Protein AF-A0A917JB36-F1 (afdb_monomer_lite)

pLDDT: mean 78.54, std 18.49, range [38.97, 97.25]

Foldseek 3Di:
DDDDDDDDDPDDDDDDDDDDDDDPPDPPPPPPDDDDDDDPDDDDQPDPDLVSVLVSVLVVDDPVVNVVSVVVSVVVVVVVVVVVVVVVVVVVVVVVVVVVVVVVVVVVVVVVVVVVVVVQQVQFDQDVNDTDGPVRVVVVVVVVVVVVVVVVVVVVVVVVVVVVVVVVVVVVVVVVVVVVVVVVVVVVVVVVVVVVVVVVVVVVVCVVVPDD

Secondary structure (DSSP, 8-state):
----------PPPP-------------------------PPPPP----SHHHHHHHHHHHS-GGGHHHHHHHHHHHHHHHHHHHHHHHHHHHHHHHHHHHHHHHHHHHHHHHHHHHHHHHHHSEEEETTEEEEHHHHHHHHHHHHHHHHHHHHHHHHHHHHHHHHHHHHHHHHHHHHHHHHHHHHHHHHHHHHHHHHHHHHHHHHHHHTT--

Radius of gyration: 67.04 Å; chains: 1; bounding box: 137×80×182 Å

Organism: NCBI:txid2005073

Structure (mmCIF, N/CA/C/O backbone):
data_AF-A0A917JB36-F1
#
_entry.id   AF-A0A917JB36-F1
#
loop_
_atom_site.group_PDB
_atom_site.id
_atom_site.type_symbol
_atom_site.label_atom_id
_atom_site.label_alt_id
_atom_site.label_comp_id
_atom_site.label_asym_id
_atom_site.label_entity_id
_atom_site.label_seq_id
_atom_site.pdbx_PDB_ins_code
_atom_site.Cartn_x
_atom_site.Cartn_y
_atom_site.Cartn_z
_atom_site.occupancy
_atom_site.B_iso_or_equiv
_atom_site.auth_seq_id
_atom_site.auth_comp_id
_atom_site.auth_asym_id
_atom_site.auth_atom_id
_atom_site.pdbx_PDB_model_num
ATOM 1 N N . MET A 1 1 ? -30.769 -70.195 14.792 1.00 47.72 1 MET A N 1
ATOM 2 C CA . MET A 1 1 ? -30.763 -69.233 15.916 1.00 47.72 1 MET A CA 1
ATOM 3 C C . MET A 1 1 ? -31.208 -67.889 15.338 1.00 47.72 1 MET A C 1
ATOM 5 O O . MET A 1 1 ? -30.389 -67.201 14.761 1.00 47.72 1 MET A O 1
ATOM 9 N N . VAL A 1 2 ? -32.491 -67.653 15.048 1.00 41.44 2 VAL A N 1
ATOM 10 C CA . VAL A 1 2 ? -33.601 -67.244 15.942 1.00 41.44 2 VAL A CA 1
ATOM 11 C C . VAL A 1 2 ? -33.216 -66.128 16.921 1.00 41.44 2 VAL A C 1
ATOM 13 O O . VAL A 1 2 ? -32.643 -66.413 17.966 1.00 41.44 2 VAL A O 1
ATOM 16 N N . SER A 1 3 ? -33.505 -64.885 16.515 1.00 46.31 3 SER A N 1
ATOM 17 C CA . SER A 1 3 ? -34.254 -63.829 17.239 1.00 46.31 3 SER A CA 1
ATOM 18 C C . SER A 1 3 ? -33.933 -62.477 16.579 1.00 46.31 3 SER A C 1
ATOM 20 O O . SER A 1 3 ? -32.828 -61.969 16.712 1.00 46.31 3 SER A O 1
ATOM 22 N N . ALA A 1 4 ? -34.760 -62.045 15.618 1.00 43.03 4 ALA A N 1
ATOM 23 C CA . ALA A 1 4 ? -35.822 -61.033 15.791 1.00 43.03 4 ALA A CA 1
ATOM 24 C C . ALA A 1 4 ? -35.232 -59.620 16.008 1.00 43.03 4 ALA A C 1
ATOM 26 O O . ALA A 1 4 ? -34.730 -59.306 17.078 1.00 43.03 4 ALA A O 1
ATOM 27 N N . GLN A 1 5 ? -35.073 -58.796 14.961 1.00 39.12 5 GLN A N 1
ATOM 28 C CA . GLN A 1 5 ? -36.096 -57.851 14.473 1.00 39.12 5 GLN A CA 1
ATOM 29 C C . GLN A 1 5 ? -36.961 -57.278 15.601 1.00 39.12 5 GLN A C 1
ATOM 31 O O . GLN A 1 5 ? -37.918 -57.919 16.017 1.00 39.12 5 GLN A O 1
ATOM 36 N N . ASP A 1 6 ? -36.689 -56.036 16.003 1.00 42.72 6 ASP A N 1
ATOM 37 C CA . ASP A 1 6 ? -37.759 -55.154 16.457 1.00 42.72 6 ASP A CA 1
ATOM 38 C C . ASP A 1 6 ? -37.488 -53.710 16.020 1.00 42.72 6 ASP A C 1
ATOM 40 O O . ASP A 1 6 ? -36.549 -53.039 16.446 1.00 42.72 6 ASP A O 1
ATOM 44 N N . SER A 1 7 ? -38.306 -53.278 15.064 1.00 45.41 7 SER A N 1
ATOM 45 C CA . SER A 1 7 ? -38.443 -51.905 14.604 1.00 45.41 7 SER A CA 1
ATOM 46 C C . 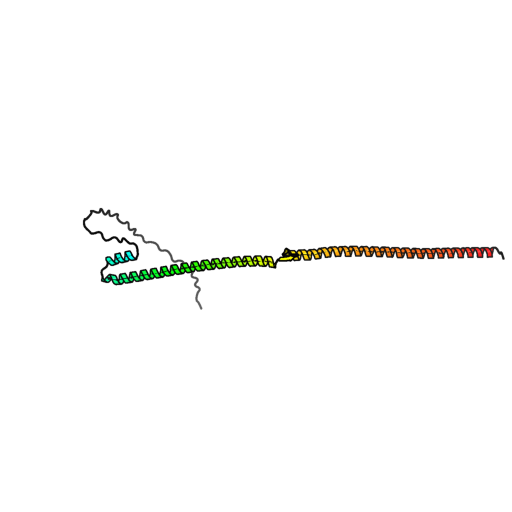SER A 1 7 ? -39.635 -51.310 15.338 1.00 45.41 7 SER A C 1
ATOM 48 O O . SER A 1 7 ? -40.766 -51.471 14.891 1.00 45.41 7 SER A O 1
ATOM 50 N N . ALA A 1 8 ? -39.407 -50.591 16.433 1.00 43.44 8 ALA A N 1
ATOM 51 C CA . ALA A 1 8 ? -40.480 -49.901 17.139 1.00 43.44 8 ALA A CA 1
ATOM 52 C C . ALA A 1 8 ? -40.357 -48.385 16.951 1.00 43.44 8 ALA A C 1
ATOM 54 O O . ALA A 1 8 ? -39.675 -47.667 17.685 1.00 43.44 8 ALA A O 1
ATOM 55 N N . LYS A 1 9 ? -41.072 -47.902 15.926 1.00 44.16 9 LYS A N 1
ATOM 56 C CA . LYS A 1 9 ? -41.568 -46.526 15.817 1.00 44.16 9 LYS A CA 1
ATOM 57 C C . LYS A 1 9 ? -42.036 -46.050 17.196 1.00 44.16 9 LYS A C 1
ATOM 59 O O . LYS A 1 9 ? -42.925 -46.659 17.785 1.00 44.16 9 LYS A O 1
ATOM 64 N N . LYS A 1 10 ? -41.511 -44.915 17.669 1.00 45.03 10 LYS A N 1
ATOM 65 C CA . LYS A 1 10 ? -42.101 -44.176 18.794 1.00 45.03 10 LYS A CA 1
ATOM 66 C C . LYS A 1 10 ? -43.474 -43.644 18.375 1.00 45.03 10 LYS A C 1
ATOM 68 O O . LYS A 1 10 ? -43.603 -42.531 17.872 1.00 45.03 10 LYS A O 1
ATOM 73 N N . ALA A 1 11 ? -44.494 -44.476 18.550 1.00 40.72 11 ALA A N 1
ATOM 74 C CA . ALA A 1 11 ? -45.888 -44.080 18.517 1.00 40.72 11 ALA A CA 1
ATOM 75 C C . ALA A 1 11 ? -46.207 -43.303 19.802 1.00 40.72 11 ALA A C 1
ATOM 77 O O . ALA A 1 11 ? -45.917 -43.751 20.910 1.00 40.72 11 ALA A O 1
ATOM 78 N N . LYS A 1 12 ? -46.784 -42.110 19.636 1.00 42.59 12 LYS A N 1
ATOM 79 C CA . LYS A 1 12 ? -47.381 -41.318 20.716 1.00 42.59 12 LYS A CA 1
ATOM 80 C C . LYS A 1 12 ? -48.513 -42.128 21.364 1.00 42.59 12 LYS A C 1
ATOM 82 O O . LYS A 1 12 ? -49.407 -42.541 20.625 1.00 42.59 12 LYS A O 1
ATOM 87 N N . PRO A 1 13 ? -48.552 -42.308 22.693 1.00 40.81 13 PRO A N 1
ATOM 88 C CA . PRO A 1 13 ? -49.762 -42.775 23.343 1.00 40.81 13 PRO A CA 1
ATOM 89 C C . PRO A 1 13 ? -50.759 -41.626 23.546 1.00 40.81 13 PRO A C 1
ATOM 91 O O . PRO A 1 13 ? -50.402 -40.469 23.775 1.00 40.81 13 PRO A O 1
ATOM 94 N N . ALA A 1 14 ? -52.020 -42.005 23.369 1.00 39.06 14 ALA A N 1
ATOM 95 C CA . ALA A 1 14 ? -53.210 -41.203 23.172 1.00 39.06 14 ALA A CA 1
ATOM 96 C C . ALA A 1 14 ? -53.594 -40.284 24.341 1.00 39.06 14 ALA A C 1
ATOM 98 O O . ALA A 1 14 ? -53.479 -40.625 25.516 1.00 39.06 14 ALA A O 1
ATOM 99 N N . ILE A 1 15 ? -54.159 -39.135 23.968 1.00 40.84 15 ILE A N 1
ATOM 100 C CA . ILE A 1 15 ? -54.929 -38.249 24.837 1.00 40.84 15 ILE A CA 1
ATOM 101 C C . ILE A 1 15 ? -56.277 -38.924 25.106 1.00 40.84 15 ILE A C 1
ATOM 103 O O . ILE A 1 15 ? -57.093 -39.058 24.195 1.00 40.84 15 ILE A O 1
ATOM 107 N N . ALA A 1 16 ? -56.524 -39.301 26.355 1.00 40.91 16 ALA A N 1
ATOM 108 C CA . ALA A 1 16 ? -57.856 -39.641 26.834 1.00 40.91 16 ALA A CA 1
ATOM 109 C C . ALA A 1 16 ? -58.534 -38.381 27.409 1.00 40.91 16 ALA A C 1
ATOM 111 O O . ALA A 1 16 ? -58.046 -37.771 28.356 1.00 40.91 16 ALA A O 1
ATOM 112 N N . LYS A 1 17 ? -59.673 -37.989 26.832 1.00 44.47 17 LYS A N 1
ATOM 113 C CA . LYS A 1 17 ? -60.773 -37.273 27.515 1.00 44.47 17 LYS A CA 1
ATOM 114 C C . LYS A 1 17 ? -61.901 -38.314 27.669 1.00 44.47 17 LYS A C 1
ATOM 116 O O . LYS A 1 17 ? -61.971 -39.151 26.769 1.00 44.47 17 LYS A O 1
ATOM 121 N N . PRO A 1 18 ? -62.793 -38.299 28.687 1.00 46.50 18 PRO A N 1
ATOM 122 C CA . PRO A 1 18 ? -63.397 -37.102 29.288 1.00 46.50 18 PRO A CA 1
ATOM 123 C C . PRO A 1 18 ? -63.687 -37.176 30.811 1.00 46.50 18 PRO A C 1
ATOM 125 O O . PRO A 1 18 ? -63.752 -38.238 31.416 1.00 46.50 18 PRO A O 1
ATOM 128 N N . GLY A 1 19 ? -63.952 -36.022 31.428 1.00 38.97 19 GLY A N 1
ATOM 129 C CA . GLY A 1 19 ? -64.508 -35.933 32.781 1.00 38.97 19 GLY A CA 1
ATOM 130 C C . GLY A 1 19 ? -64.744 -34.475 33.156 1.00 38.97 19 GLY A C 1
ATOM 131 O O . GLY A 1 19 ? -63.801 -33.700 33.273 1.00 38.97 19 GLY A O 1
ATOM 132 N N . ALA A 1 20 ? -66.006 -34.071 33.239 1.00 50.62 20 ALA A N 1
ATOM 133 C CA . ALA A 1 20 ? -66.404 -32.690 33.466 1.00 50.62 20 ALA A CA 1
ATOM 134 C C . ALA A 1 20 ? -66.473 -32.331 34.968 1.00 50.62 20 ALA A C 1
ATOM 136 O O . ALA A 1 20 ? -66.913 -33.155 35.766 1.00 50.62 20 ALA A O 1
ATOM 137 N N . LYS A 1 21 ? -66.238 -31.031 35.243 1.00 45.84 21 LYS A N 1
ATOM 138 C CA . LYS A 1 21 ? -66.691 -30.194 36.392 1.00 45.84 21 LYS A CA 1
ATOM 139 C C . LYS A 1 21 ? -65.785 -30.204 37.651 1.00 45.84 21 LYS A C 1
ATOM 141 O O . LYS A 1 21 ? -65.155 -31.221 37.904 1.00 45.84 21 LYS A O 1
ATOM 146 N N . PRO A 1 22 ? -65.713 -29.111 38.456 1.00 47.00 22 PRO A N 1
ATOM 147 C CA . PRO A 1 22 ? -66.664 -28.000 38.538 1.00 47.00 22 PRO A CA 1
ATOM 148 C C . PRO A 1 22 ? -66.067 -26.598 38.333 1.00 47.00 22 PRO A C 1
ATOM 150 O O . PRO A 1 22 ? -65.015 -26.235 38.854 1.00 47.00 22 PRO A O 1
ATOM 153 N N . THR A 1 23 ? -66.821 -25.764 37.624 1.00 53.12 23 THR A N 1
ATOM 154 C CA . THR A 1 23 ? -66.709 -24.311 37.722 1.00 53.12 23 THR A CA 1
ATOM 155 C C . THR A 1 23 ? -67.252 -23.911 39.090 1.00 53.12 23 THR A C 1
ATOM 157 O O . THR A 1 23 ? -68.437 -24.097 39.359 1.00 53.12 23 THR A O 1
ATOM 160 N N . TRP A 1 24 ? -66.408 -23.374 39.966 1.00 44.44 24 TRP A N 1
ATOM 161 C CA . TRP A 1 24 ? -66.887 -22.734 41.187 1.00 44.44 24 TRP A CA 1
ATOM 162 C C . TRP A 1 24 ? -67.527 -21.395 40.811 1.00 44.44 24 TRP A C 1
ATOM 164 O O . TRP A 1 24 ? -66.853 -20.370 40.740 1.00 44.44 24 TRP A O 1
ATOM 174 N N . THR A 1 25 ? -68.834 -21.387 40.550 1.00 58.56 25 THR A N 1
ATOM 175 C CA . THR A 1 25 ? -69.618 -20.152 40.635 1.00 58.56 25 THR A CA 1
ATOM 176 C C . THR A 1 25 ? -69.706 -19.783 42.106 1.00 58.56 25 THR A C 1
ATOM 178 O O . THR A 1 25 ? -70.418 -20.426 42.877 1.00 58.56 25 THR A O 1
ATOM 181 N N . ARG A 1 26 ? -68.934 -18.775 42.511 1.00 49.44 26 ARG A N 1
ATOM 182 C CA . ARG A 1 26 ? -69.039 -18.195 43.847 1.00 49.44 26 ARG A CA 1
ATOM 183 C C . ARG A 1 26 ? -70.444 -17.587 43.973 1.00 49.44 26 ARG A C 1
ATOM 185 O O . ARG A 1 26 ? -70.765 -16.732 43.146 1.00 49.44 26 ARG A O 1
ATOM 192 N N . PRO A 1 27 ? -71.290 -17.995 44.935 1.00 45.44 27 PRO A N 1
ATOM 193 C CA . PRO A 1 27 ? -72.512 -17.252 45.202 1.00 45.44 27 PRO A CA 1
ATOM 194 C C . PRO A 1 27 ? -72.112 -15.827 45.596 1.00 45.44 27 PRO A C 1
ATOM 196 O O . PRO A 1 27 ? -71.203 -15.627 46.408 1.00 45.44 27 PRO A O 1
ATOM 199 N N . ALA A 1 28 ? -72.743 -14.835 44.973 1.00 56.22 28 ALA A N 1
ATOM 200 C CA . ALA A 1 28 ? -72.683 -13.463 45.445 1.00 56.22 28 ALA A CA 1
ATOM 201 C C . ALA A 1 28 ? -73.473 -13.409 46.755 1.00 56.22 28 ALA A C 1
ATOM 203 O O . ALA A 1 28 ? -74.685 -13.225 46.765 1.00 56.22 28 ALA A O 1
ATOM 204 N N . THR A 1 29 ? -72.796 -13.682 47.867 1.00 52.22 29 THR A N 1
ATOM 205 C CA . THR A 1 29 ? -73.332 -13.374 49.185 1.00 52.22 29 THR A CA 1
ATOM 206 C C . THR A 1 29 ? -73.088 -11.893 49.417 1.00 52.22 29 THR A C 1
ATOM 208 O O . THR A 1 29 ? -71.961 -11.481 49.695 1.00 52.22 29 THR A O 1
ATOM 211 N N . ASP A 1 30 ? -74.142 -11.097 49.272 1.00 42.72 30 ASP A N 1
ATOM 212 C CA . ASP A 1 30 ? -74.158 -9.697 49.674 1.00 42.72 30 ASP A CA 1
ATOM 213 C C . ASP A 1 30 ? -74.001 -9.625 51.196 1.00 42.72 30 ASP A C 1
ATOM 215 O O . ASP A 1 30 ? -74.961 -9.741 51.960 1.00 42.72 30 ASP A O 1
ATOM 219 N N . TYR A 1 31 ? -72.770 -9.443 51.671 1.00 46.31 31 TYR A N 1
ATOM 220 C CA . TYR A 1 31 ? -72.531 -9.048 53.053 1.00 46.31 31 TYR A CA 1
ATOM 221 C C . TYR A 1 31 ? -72.910 -7.575 53.204 1.00 46.31 31 TYR A C 1
ATOM 223 O O . TYR A 1 31 ? -72.084 -6.667 53.126 1.00 46.31 31 TYR A O 1
ATOM 231 N N . ARG A 1 32 ? -74.199 -7.339 53.451 1.00 44.69 32 ARG A N 1
ATOM 232 C CA . ARG A 1 32 ? -74.681 -6.104 54.063 1.00 44.69 32 ARG A CA 1
ATOM 233 C C . ARG A 1 32 ? -74.072 -6.014 55.462 1.00 44.69 32 ARG A C 1
ATOM 235 O O . ARG A 1 32 ? -74.546 -6.651 56.398 1.00 44.69 32 ARG A O 1
ATOM 242 N N . THR A 1 33 ? -72.991 -5.257 55.601 1.00 50.44 33 THR A N 1
ATOM 243 C CA . THR A 1 33 ? -72.337 -5.015 56.886 1.00 50.44 33 THR A CA 1
ATOM 244 C C . THR A 1 33 ? -73.185 -4.054 57.723 1.00 50.44 33 THR A C 1
ATOM 246 O O . THR A 1 33 ? -73.311 -2.871 57.417 1.00 50.44 33 THR A O 1
ATOM 249 N N . GLN A 1 34 ? -73.785 -4.563 58.800 1.00 47.97 34 GLN A N 1
ATOM 250 C CA . GLN A 1 34 ? -74.139 -3.728 59.950 1.00 47.97 34 GLN A CA 1
ATOM 251 C C . GLN A 1 34 ? -72.845 -3.404 60.718 1.00 47.97 34 GLN A C 1
ATOM 253 O O . GLN A 1 34 ? -72.030 -4.308 60.918 1.00 47.97 34 GLN A O 1
ATOM 258 N N . PRO A 1 35 ? -72.613 -2.154 61.152 1.00 44.59 35 PRO A N 1
ATOM 259 C CA . PRO A 1 35 ? -71.427 -1.826 61.926 1.00 44.59 35 PRO A CA 1
ATOM 260 C C . PRO A 1 35 ? -71.616 -2.274 63.383 1.00 44.59 35 PRO A C 1
ATOM 262 O O . PRO A 1 35 ? -72.356 -1.647 64.138 1.00 44.59 35 PRO A O 1
ATOM 265 N N . LEU A 1 36 ? -70.928 -3.346 63.796 1.00 42.88 36 LEU A N 1
ATOM 266 C CA . LEU A 1 36 ? -70.688 -3.613 65.216 1.00 42.88 36 LEU A CA 1
ATOM 267 C C . LEU A 1 36 ? -69.530 -2.724 65.681 1.00 42.88 36 LEU A C 1
ATOM 269 O O . LEU A 1 36 ? -68.382 -2.894 65.269 1.00 42.88 36 LEU A O 1
ATOM 273 N N . ALA A 1 37 ? -69.857 -1.750 66.524 1.00 49.19 37 ALA A N 1
ATOM 274 C CA . ALA A 1 37 ? -68.897 -0.899 67.202 1.00 49.19 37 ALA A CA 1
ATOM 275 C C . ALA A 1 37 ? -67.947 -1.727 68.092 1.00 49.19 37 ALA A C 1
ATOM 277 O O . ALA A 1 37 ? -68.394 -2.589 68.846 1.00 49.19 37 ALA A O 1
ATOM 278 N N . GLY A 1 38 ? -66.646 -1.409 68.049 1.00 53.25 38 GLY A N 1
ATOM 279 C CA . GLY A 1 38 ? -65.733 -1.683 69.167 1.00 53.25 38 GLY A CA 1
ATOM 280 C C . GLY A 1 38 ? -64.758 -2.861 69.054 1.00 53.25 38 GLY A C 1
ATOM 281 O O . GLY A 1 38 ? -64.574 -3.568 70.039 1.00 53.25 38 GLY A O 1
ATOM 282 N N . GLN A 1 39 ? -64.055 -3.045 67.930 1.00 46.31 39 GLN A N 1
ATOM 283 C CA . GLN A 1 39 ? -62.770 -3.769 67.944 1.00 46.31 39 GLN A CA 1
ATOM 284 C C . GLN A 1 39 ? -61.631 -2.813 67.561 1.00 46.31 39 GLN A C 1
ATOM 286 O O . GLN A 1 39 ? -61.733 -2.155 66.523 1.00 46.31 39 GLN A O 1
ATOM 291 N N . PRO A 1 40 ? -60.558 -2.691 68.371 1.00 49.38 40 PRO A N 1
ATOM 292 C CA . PRO A 1 40 ? -59.418 -1.859 68.012 1.00 49.38 40 PRO A CA 1
ATOM 293 C C . PRO A 1 40 ? -58.806 -2.384 66.712 1.00 49.38 40 PRO A C 1
ATOM 295 O O . PRO A 1 40 ? -58.506 -3.573 66.587 1.00 49.38 40 PRO A O 1
ATOM 298 N N . ALA A 1 41 ? -58.657 -1.488 65.735 1.00 51.41 41 ALA A N 1
ATOM 299 C CA . ALA A 1 41 ? -58.093 -1.798 64.431 1.00 51.41 41 ALA A CA 1
ATOM 300 C C . ALA A 1 41 ? -56.756 -2.537 64.589 1.00 51.41 41 ALA A C 1
ATOM 302 O O . ALA A 1 41 ? -55.859 -2.085 65.306 1.00 51.41 41 ALA A O 1
ATOM 303 N N . ALA A 1 42 ? -56.614 -3.683 63.919 1.00 54.12 42 ALA A N 1
ATOM 304 C CA . ALA A 1 42 ? -55.330 -4.362 63.847 1.00 54.12 42 ALA A CA 1
ATOM 305 C C . ALA A 1 42 ? -54.291 -3.390 63.247 1.00 54.12 42 ALA A C 1
ATOM 307 O O . ALA A 1 42 ? -54.598 -2.725 62.255 1.00 54.12 42 ALA A O 1
ATOM 308 N N . PRO A 1 43 ? -53.074 -3.285 63.817 1.00 57.91 43 PRO A N 1
ATOM 309 C CA . PRO A 1 43 ? -52.047 -2.403 63.285 1.00 57.91 43 PRO A CA 1
ATOM 310 C C . PRO A 1 43 ? -51.787 -2.773 61.825 1.00 57.91 43 PRO A C 1
ATOM 312 O O . PRO A 1 43 ? -51.578 -3.944 61.499 1.00 57.91 43 PRO A O 1
ATOM 315 N N . VAL A 1 44 ? -51.844 -1.777 60.947 1.00 63.66 44 VAL A N 1
ATOM 316 C CA . VAL A 1 44 ? -51.534 -1.911 59.523 1.00 63.66 44 VAL A CA 1
ATOM 317 C C . VAL A 1 44 ? -50.019 -1.916 59.375 1.00 63.66 44 VAL A C 1
ATOM 319 O O . VAL A 1 44 ? -49.330 -1.087 59.966 1.00 63.66 44 VAL A O 1
ATOM 322 N N . ASN A 1 45 ? -49.493 -2.851 58.590 1.00 69.12 45 ASN A N 1
ATOM 323 C CA . ASN A 1 45 ? -48.077 -2.863 58.255 1.00 69.12 45 ASN A CA 1
ATOM 324 C C . ASN A 1 45 ? -47.784 -1.712 57.277 1.00 69.12 45 ASN A C 1
ATOM 326 O O . ASN A 1 45 ? -48.118 -1.790 56.095 1.00 69.12 45 ASN A O 1
ATOM 330 N N . THR A 1 46 ? -47.245 -0.610 57.793 1.00 70.44 46 THR A N 1
ATOM 331 C CA . THR A 1 46 ? -46.998 0.635 57.049 1.00 70.44 46 THR A CA 1
ATOM 332 C C . THR A 1 46 ? -45.697 0.621 56.245 1.00 70.44 46 THR A C 1
ATOM 334 O O . THR A 1 46 ? -45.560 1.426 55.326 1.00 70.44 46 THR A O 1
ATOM 337 N N . ASP A 1 47 ? -44.773 -0.309 56.515 1.00 77.75 47 ASP A N 1
ATOM 338 C CA . ASP A 1 47 ? -43.502 -0.433 55.797 1.00 77.75 47 ASP A CA 1
ATOM 339 C C . ASP A 1 47 ? -43.412 -1.760 55.021 1.00 77.75 47 ASP A C 1
ATOM 341 O O . ASP A 1 47 ? -43.331 -2.851 55.585 1.00 77.75 47 ASP A O 1
ATOM 345 N N . LYS A 1 48 ? -43.393 -1.656 53.686 1.00 82.88 48 LYS A N 1
ATOM 346 C CA . LYS A 1 48 ? -43.274 -2.794 52.757 1.00 82.88 48 LYS A CA 1
ATOM 347 C C . LYS A 1 48 ? -41.843 -3.332 52.641 1.00 82.88 48 LYS A C 1
ATOM 349 O O . LYS A 1 48 ? -41.635 -4.312 51.926 1.00 82.88 48 LYS A O 1
ATOM 354 N N . SER A 1 49 ? -40.851 -2.733 53.298 1.00 88.06 49 SER A N 1
ATOM 355 C CA . SER A 1 49 ? -39.481 -3.250 53.322 1.00 88.06 49 SER A CA 1
ATOM 356 C C . SER A 1 49 ? -39.399 -4.606 54.039 1.00 88.06 49 SER A C 1
ATOM 358 O O . SER A 1 49 ? -40.192 -4.901 54.931 1.00 88.06 49 SER A O 1
ATOM 360 N N . LEU A 1 50 ? -38.420 -5.448 53.680 1.00 86.12 50 LEU A N 1
ATOM 361 C CA . LEU A 1 50 ? -38.215 -6.748 54.341 1.00 86.12 50 LEU A CA 1
ATOM 362 C C . LEU A 1 50 ? -38.001 -6.584 55.862 1.00 86.12 50 LEU A C 1
ATOM 364 O O . LEU A 1 50 ? -38.470 -7.402 56.648 1.00 86.12 50 LEU A O 1
ATOM 368 N N . SER A 1 51 ? -37.329 -5.504 56.276 1.00 87.06 51 SER A N 1
ATOM 369 C CA . SER A 1 51 ? -37.126 -5.137 57.682 1.00 87.06 51 SER A CA 1
ATOM 370 C C . SER A 1 51 ? -38.415 -4.702 58.375 1.00 87.06 51 SER A C 1
ATOM 372 O O . SER A 1 51 ? -38.671 -5.142 59.493 1.00 87.06 51 SER A O 1
ATOM 374 N N . GLY A 1 52 ? -39.235 -3.875 57.721 1.00 87.75 52 GLY A N 1
ATOM 375 C CA . GLY A 1 52 ? -40.527 -3.429 58.247 1.00 87.75 52 GLY A CA 1
ATOM 376 C C . GLY A 1 52 ? -41.505 -4.591 58.403 1.00 87.75 52 GLY A C 1
ATOM 377 O O . GLY A 1 52 ? -42.113 -4.768 59.460 1.00 87.75 52 GLY A O 1
ATOM 378 N N . GLN A 1 53 ? -41.549 -5.474 57.403 1.00 88.88 53 GLN A N 1
ATOM 379 C CA . GLN A 1 53 ? -42.324 -6.711 57.448 1.00 88.88 53 GLN A CA 1
ATOM 380 C C . GLN A 1 53 ? -41.869 -7.644 58.576 1.00 88.88 53 GLN A C 1
ATOM 382 O O . GLN A 1 53 ? -42.713 -8.175 59.297 1.00 88.88 53 GLN A O 1
ATOM 387 N N . TYR A 1 54 ? -40.557 -7.801 58.783 1.00 90.62 54 TYR A N 1
ATOM 388 C CA . TYR A 1 54 ? -40.023 -8.576 59.904 1.00 90.62 54 TYR A CA 1
ATOM 389 C C . TYR A 1 54 ? -40.441 -7.996 61.259 1.00 90.62 54 TYR A C 1
ATOM 391 O O . TYR A 1 54 ? -40.946 -8.740 62.095 1.00 90.62 54 TYR A O 1
ATOM 399 N N . GLN A 1 55 ? -40.284 -6.684 61.471 1.00 89.69 55 GLN A N 1
ATOM 400 C CA . GLN A 1 55 ? -40.645 -6.027 62.735 1.00 89.69 55 GLN A CA 1
ATOM 401 C C . GLN A 1 55 ? -42.142 -6.149 63.036 1.00 89.69 55 GLN A C 1
ATOM 403 O O . GLN A 1 55 ? -42.541 -6.431 64.167 1.00 89.69 55 GLN A O 1
ATOM 408 N N . TYR A 1 56 ? -42.976 -6.013 62.006 1.00 90.56 56 TYR A N 1
ATOM 409 C CA . TYR A 1 56 ? -44.413 -6.204 62.126 1.00 90.56 56 TYR A CA 1
ATOM 410 C C . TYR A 1 56 ? -44.776 -7.627 62.561 1.00 90.56 56 TYR A C 1
ATOM 412 O O . TYR A 1 56 ? -45.501 -7.801 63.541 1.00 90.56 56 TYR A O 1
ATOM 420 N N . VAL A 1 57 ? -44.241 -8.652 61.888 1.00 89.69 57 VAL A N 1
ATOM 421 C CA . VAL A 1 57 ? -44.501 -10.054 62.252 1.00 89.69 57 VAL A CA 1
ATOM 422 C C . VAL A 1 57 ? -43.928 -10.364 63.637 1.00 89.69 57 VAL A C 1
ATOM 424 O O . VAL A 1 57 ? -44.619 -10.969 64.452 1.00 89.69 57 VAL A O 1
ATOM 427 N N . ALA A 1 58 ? -42.726 -9.871 63.952 1.00 89.38 58 ALA A N 1
ATOM 428 C CA . ALA A 1 58 ? -42.074 -10.029 65.252 1.00 89.38 58 ALA A CA 1
ATOM 429 C C . ALA A 1 58 ? -42.884 -9.422 66.416 1.00 89.38 58 ALA A C 1
ATOM 431 O O . ALA A 1 58 ? -42.832 -9.944 67.530 1.00 89.38 58 ALA A O 1
ATOM 432 N N . SER A 1 59 ? -43.654 -8.354 66.163 1.00 88.88 59 SER A N 1
ATOM 433 C CA . SER A 1 59 ? -44.558 -7.737 67.149 1.00 88.88 59 SER A CA 1
ATOM 434 C C . SER A 1 59 ? -45.818 -8.565 67.440 1.00 88.88 59 SER A C 1
ATOM 436 O O . SER A 1 59 ? -46.442 -8.390 68.485 1.00 88.88 59 SER A O 1
ATOM 438 N N . LYS A 1 60 ? -46.197 -9.468 66.526 1.00 89.06 60 LYS A N 1
ATOM 439 C CA . LYS A 1 60 ? -47.431 -10.268 66.588 1.00 89.06 60 LYS A CA 1
ATOM 440 C C . LYS A 1 60 ? -47.221 -11.692 67.100 1.00 89.06 60 LYS A C 1
ATOM 442 O O . LYS A 1 60 ? -48.194 -12.338 67.477 1.00 89.06 60 LYS A O 1
ATOM 447 N N . VAL A 1 61 ? -45.984 -12.179 67.109 1.00 90.00 61 VAL A N 1
ATOM 448 C CA . VAL A 1 61 ? -45.641 -13.540 67.541 1.00 90.00 61 VAL A CA 1
ATOM 449 C C . VAL A 1 61 ? -45.238 -13.612 69.014 1.00 90.00 61 VAL A C 1
ATOM 451 O O . VAL A 1 61 ? -44.688 -12.672 69.592 1.00 90.00 61 VAL A O 1
ATOM 454 N N . TYR A 1 62 ? -45.475 -14.773 69.624 1.00 91.94 62 TYR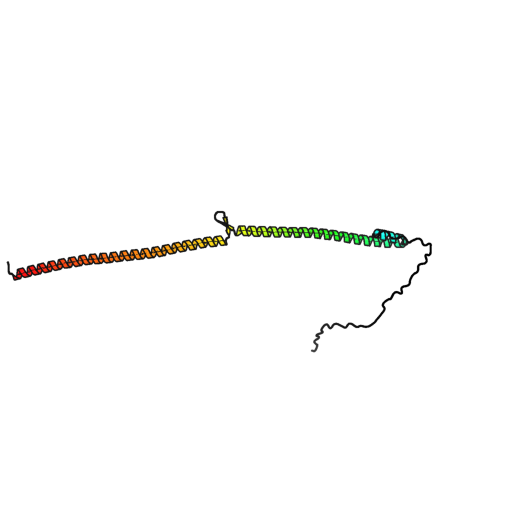 A N 1
ATOM 455 C CA . TYR A 1 62 ? -45.086 -15.057 71.005 1.00 91.94 62 TYR A CA 1
ATOM 456 C C . TYR A 1 62 ? -43.557 -15.115 71.173 1.00 91.94 62 TYR A C 1
ATOM 458 O O . TYR A 1 62 ? -42.826 -15.436 70.236 1.00 91.94 62 TYR A O 1
ATOM 466 N N . ASN A 1 63 ? -43.052 -14.865 72.390 1.00 90.06 63 ASN A N 1
ATOM 467 C CA . ASN A 1 63 ? -41.606 -14.784 72.659 1.00 90.06 63 ASN A CA 1
ATOM 468 C C . ASN A 1 63 ? -40.810 -16.030 72.227 1.00 90.06 63 ASN A C 1
ATOM 470 O O . ASN A 1 63 ? -39.695 -15.879 71.737 1.00 90.06 63 ASN A O 1
ATOM 474 N N . TYR A 1 64 ? -41.377 -17.236 72.331 1.00 91.00 64 TYR A N 1
ATOM 475 C CA . TYR A 1 64 ? -40.706 -18.474 71.908 1.00 91.00 64 TYR A CA 1
ATOM 476 C C . TYR A 1 64 ? -40.530 -18.593 70.379 1.00 91.00 64 TYR A C 1
ATOM 478 O O . TYR A 1 64 ? -39.662 -19.327 69.918 1.00 91.00 64 TYR A O 1
ATOM 486 N N . GLN A 1 65 ? -41.316 -17.858 69.583 1.00 91.44 65 GLN A N 1
ATOM 487 C CA . GLN A 1 65 ? -41.257 -17.857 68.113 1.00 91.44 65 GLN A CA 1
ATOM 488 C C . GLN A 1 65 ? -40.301 -16.787 67.560 1.00 91.44 65 GLN A C 1
ATOM 490 O O . GLN A 1 65 ? -39.940 -16.824 66.384 1.00 91.44 65 GLN A O 1
ATOM 495 N N . LYS A 1 66 ? -39.858 -15.837 68.395 1.00 89.50 66 LYS A N 1
ATOM 496 C CA . LYS A 1 66 ? -38.949 -14.757 67.980 1.00 89.50 66 LYS A CA 1
ATOM 497 C C . LYS A 1 66 ? -37.557 -15.257 67.560 1.00 89.50 66 LYS A C 1
ATOM 499 O O . LYS A 1 66 ? -37.094 -14.805 66.514 1.00 89.50 66 LYS A O 1
ATOM 504 N N . PRO A 1 67 ? -36.889 -16.187 68.277 1.00 93.25 67 PRO A N 1
ATOM 505 C CA . PRO A 1 67 ? -35.576 -16.692 67.867 1.00 93.25 67 PRO A CA 1
ATOM 506 C C . PRO A 1 67 ? -35.545 -17.350 66.473 1.00 93.25 67 PRO A C 1
ATOM 508 O O . PRO A 1 67 ? -34.700 -16.951 65.668 1.00 93.25 67 PRO A O 1
ATOM 511 N N . PRO A 1 68 ? -36.448 -18.294 66.119 1.00 92.69 68 PRO A N 1
ATOM 512 C CA . PRO A 1 68 ? -36.440 -18.888 64.782 1.00 92.69 68 PRO A CA 1
ATOM 513 C C . PRO A 1 68 ? -36.819 -17.876 63.692 1.00 92.69 68 PRO A C 1
ATOM 515 O O . PRO A 1 68 ? -36.241 -17.912 62.607 1.00 92.69 68 PRO A O 1
ATOM 518 N N . LEU A 1 69 ? -37.718 -16.925 63.981 1.00 92.62 69 LEU A N 1
ATOM 519 C CA . LEU A 1 69 ? -38.058 -15.851 63.045 1.00 92.62 69 LEU A CA 1
ATOM 520 C C . LEU A 1 69 ? -36.859 -14.924 62.778 1.00 92.62 69 LEU A C 1
ATOM 522 O O . LEU A 1 69 ? -36.597 -14.570 61.629 1.00 92.62 69 LEU A O 1
ATOM 526 N N . ALA A 1 70 ? -36.104 -14.563 63.819 1.00 92.31 70 ALA A N 1
ATOM 527 C CA . ALA A 1 70 ? -34.888 -13.762 63.700 1.00 92.31 70 ALA A CA 1
ATOM 528 C C . ALA A 1 70 ? -33.800 -14.491 62.897 1.00 92.31 70 ALA A C 1
ATOM 530 O O . ALA A 1 70 ? -33.160 -13.889 62.033 1.00 92.31 70 ALA A O 1
ATOM 531 N N . ALA A 1 71 ? -33.621 -15.794 63.137 1.00 93.94 71 ALA A N 1
ATOM 532 C CA . ALA A 1 71 ? -32.690 -16.628 62.380 1.00 93.94 71 ALA A CA 1
ATOM 533 C C . ALA A 1 71 ? -33.081 -16.720 60.895 1.00 93.94 71 ALA A C 1
ATOM 535 O O . ALA A 1 71 ? -32.230 -16.560 60.021 1.00 93.94 71 ALA A O 1
ATOM 536 N N . PHE A 1 72 ? -34.371 -16.906 60.600 1.00 92.75 72 PHE A N 1
ATOM 537 C CA . PHE A 1 72 ? -34.881 -16.914 59.230 1.00 92.75 72 PHE A CA 1
ATOM 538 C C . PHE A 1 72 ? -34.642 -15.575 58.526 1.00 92.75 72 PHE A C 1
ATOM 540 O O . PHE A 1 72 ? -34.073 -15.547 57.435 1.00 92.75 72 PHE A O 1
ATOM 547 N N . TYR A 1 73 ? -35.003 -14.460 59.169 1.00 93.88 73 TYR A N 1
ATOM 548 C CA . TYR A 1 73 ? -34.766 -13.123 58.626 1.00 93.88 73 TYR A CA 1
ATOM 549 C C . TYR A 1 73 ? -33.283 -12.889 58.337 1.00 93.88 73 TYR A C 1
ATOM 551 O O . TYR A 1 73 ? -32.939 -12.444 57.242 1.00 93.88 73 TYR A O 1
ATOM 559 N N . LYS A 1 74 ? -32.400 -13.267 59.271 1.00 94.44 74 LYS A N 1
ATOM 560 C CA . LYS A 1 74 ? -30.950 -13.189 59.082 1.00 94.44 74 LYS A CA 1
ATOM 561 C C . LYS A 1 74 ? -30.515 -13.963 57.835 1.00 94.44 74 LYS A C 1
ATOM 563 O O . LYS A 1 74 ? -29.909 -13.365 56.950 1.00 94.44 74 LYS A O 1
ATOM 568 N N . ASN A 1 75 ? -30.905 -15.232 57.709 1.00 95.25 75 ASN A N 1
ATOM 569 C CA . ASN A 1 75 ? -30.545 -16.077 56.565 1.00 95.25 75 ASN A CA 1
ATOM 570 C C . ASN A 1 75 ? -31.042 -15.507 55.226 1.00 95.25 75 ASN A C 1
ATOM 572 O O . ASN A 1 75 ? -30.304 -15.508 54.237 1.00 95.25 75 ASN A O 1
ATOM 576 N N . VAL A 1 76 ? -32.269 -14.977 55.189 1.00 94.69 76 VAL A N 1
ATOM 577 C CA . VAL A 1 76 ? -32.828 -14.329 53.992 1.00 94.69 76 VAL A CA 1
ATOM 578 C C . VAL A 1 76 ? -32.053 -13.057 53.655 1.00 94.69 76 VAL A C 1
ATOM 580 O O . VAL A 1 76 ? -31.673 -12.853 52.501 1.00 94.69 76 VAL A O 1
ATOM 583 N N . THR A 1 77 ? -31.769 -12.205 54.646 1.00 93.81 77 THR A N 1
ATOM 584 C CA . THR A 1 77 ? -30.997 -10.977 54.415 1.00 93.81 77 THR A CA 1
ATOM 585 C C . THR A 1 77 ? -29.567 -11.255 53.973 1.00 93.81 77 THR A C 1
ATOM 587 O O . THR A 1 77 ? -29.077 -10.565 53.079 1.00 93.81 77 THR A O 1
ATOM 590 N N . ASP A 1 78 ? -28.910 -12.266 54.538 1.00 94.00 78 ASP A N 1
ATOM 591 C CA . ASP A 1 78 ? -27.550 -12.650 54.167 1.00 94.00 78 ASP A CA 1
ATOM 592 C C . ASP A 1 78 ? -27.510 -13.227 52.747 1.00 94.00 78 ASP A C 1
ATOM 594 O O . ASP A 1 78 ? -26.655 -12.829 51.955 1.00 94.00 78 ASP A O 1
ATOM 598 N N . SER A 1 79 ? -28.492 -14.053 52.372 1.00 94.12 79 SER A N 1
ATOM 599 C CA . SER A 1 79 ? -28.631 -14.566 51.000 1.00 94.12 79 SER A CA 1
ATOM 600 C C . SER A 1 79 ? -28.851 -13.431 49.996 1.00 94.12 79 SER A C 1
ATOM 602 O O . SER A 1 79 ? -28.135 -13.327 49.001 1.00 94.12 79 SER A O 1
ATOM 604 N N . LEU A 1 80 ? -29.767 -12.503 50.298 1.00 94.88 80 LEU A N 1
ATOM 605 C CA . LEU A 1 80 ? -30.043 -11.349 49.439 1.00 94.88 80 LEU A CA 1
ATOM 606 C C . LEU A 1 80 ? -28.826 -10.421 49.309 1.00 94.88 80 LEU A C 1
ATOM 608 O O . LEU A 1 80 ? -28.564 -9.872 48.237 1.00 94.88 80 LEU A O 1
ATOM 612 N N . ARG A 1 81 ? -28.061 -10.233 50.390 1.00 94.38 81 ARG A N 1
ATOM 613 C CA . ARG A 1 81 ? -26.804 -9.471 50.367 1.00 94.38 81 ARG A CA 1
ATOM 614 C C . ARG A 1 81 ? -25.748 -10.167 49.518 1.00 94.38 81 ARG A C 1
ATOM 616 O O . ARG A 1 81 ? -25.102 -9.494 48.716 1.00 94.38 81 ARG A O 1
ATOM 623 N N . ALA A 1 82 ? -25.593 -11.482 49.658 1.00 95.75 82 ALA A N 1
ATOM 624 C CA . ALA A 1 82 ? -24.659 -12.268 48.861 1.00 95.75 82 ALA A CA 1
ATOM 625 C C . ALA A 1 82 ? -24.995 -12.192 47.365 1.00 95.75 82 ALA A C 1
ATOM 627 O O . ALA A 1 82 ? -24.107 -11.991 46.537 1.00 95.75 82 ALA A O 1
ATOM 628 N N . GLU A 1 83 ? -26.277 -12.268 47.015 1.00 94.44 83 GLU A N 1
ATOM 629 C CA . GLU A 1 83 ? -26.741 -12.198 45.632 1.00 94.44 83 GLU A CA 1
ATOM 630 C C . GLU A 1 83 ? -26.580 -10.798 45.030 1.00 94.44 83 GLU A C 1
ATOM 632 O O . GLU A 1 83 ? -26.054 -10.648 43.928 1.00 94.44 83 GLU A O 1
ATOM 637 N N . ARG A 1 84 ? -26.901 -9.744 45.792 1.00 95.12 84 ARG A N 1
ATOM 638 C CA . ARG A 1 84 ? -26.620 -8.355 45.392 1.00 95.12 84 ARG A CA 1
ATOM 639 C C . ARG A 1 84 ? -25.125 -8.101 45.209 1.00 95.12 84 ARG A C 1
ATOM 641 O O . ARG A 1 84 ? -24.746 -7.382 44.287 1.00 95.12 84 ARG A O 1
ATOM 648 N N . LYS A 1 85 ? -24.276 -8.681 46.064 1.00 96.12 85 LYS A N 1
ATOM 649 C CA . LYS A 1 85 ? -22.817 -8.580 45.939 1.00 96.12 85 LYS A CA 1
ATOM 650 C C . LYS A 1 85 ? -22.334 -9.259 44.658 1.00 96.12 85 LYS A C 1
ATOM 652 O O . LYS A 1 85 ? -21.646 -8.613 43.873 1.00 96.12 85 LYS A O 1
ATOM 657 N N . LYS A 1 86 ? -22.774 -10.495 44.394 1.00 94.44 86 LYS A N 1
ATOM 658 C CA . LYS A 1 86 ? -22.483 -11.201 43.136 1.00 94.44 86 LYS A CA 1
ATOM 659 C C . LYS A 1 86 ? -22.958 -10.407 41.923 1.00 94.44 86 LYS A C 1
ATOM 661 O O . LYS A 1 86 ? -22.187 -10.220 40.996 1.00 94.44 86 LYS A O 1
ATOM 666 N N . SER A 1 87 ? -24.184 -9.886 41.934 1.00 93.94 87 SER A N 1
ATOM 667 C CA . SER A 1 87 ? -24.710 -9.080 40.825 1.00 93.94 87 SER A CA 1
ATOM 668 C C . SER A 1 87 ? -23.828 -7.861 40.535 1.00 93.94 87 SER A C 1
ATOM 670 O O . SER A 1 87 ? -23.475 -7.636 39.379 1.00 93.94 87 SER A O 1
ATOM 672 N N . ARG A 1 88 ? -23.381 -7.134 41.570 1.00 95.00 88 ARG A N 1
ATOM 673 C CA . ARG A 1 88 ? -22.439 -6.014 41.406 1.00 95.00 88 ARG A CA 1
ATOM 674 C C . ARG A 1 88 ? -21.087 -6.464 40.854 1.00 95.00 88 ARG A C 1
ATOM 676 O O . ARG A 1 88 ? -20.571 -5.818 39.949 1.00 95.00 88 ARG A O 1
ATOM 683 N N . GLU A 1 89 ? -20.532 -7.565 41.356 1.00 95.50 89 GLU A N 1
ATOM 684 C CA . GLU A 1 89 ? -19.268 -8.127 40.857 1.00 95.50 89 GLU A CA 1
ATOM 685 C C . GLU A 1 89 ? -19.374 -8.566 39.389 1.00 95.50 89 GLU A C 1
ATOM 687 O O . GLU A 1 89 ? -18.484 -8.268 38.594 1.00 95.50 89 GLU A O 1
ATOM 692 N N . LEU A 1 90 ? -20.468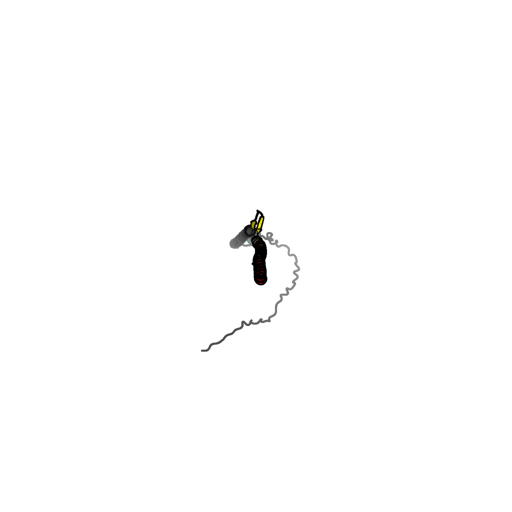 -9.230 38.997 1.00 92.88 90 LEU A N 1
ATOM 693 C CA . LEU A 1 90 ? -20.719 -9.594 37.602 1.00 92.88 90 LEU A CA 1
ATOM 694 C C . LEU A 1 90 ? -20.852 -8.349 36.722 1.00 92.88 90 LEU A C 1
ATOM 696 O O . LEU A 1 90 ? -20.274 -8.312 35.642 1.00 92.88 90 LEU A O 1
ATOM 700 N N . GLN A 1 91 ? -21.563 -7.320 37.182 1.00 93.88 91 GLN A N 1
ATOM 701 C CA . GLN A 1 91 ? -21.749 -6.083 36.425 1.00 93.88 91 GLN A CA 1
ATOM 702 C C . GLN A 1 91 ? -20.427 -5.317 36.249 1.00 93.88 91 GLN A C 1
ATOM 704 O O . GLN A 1 91 ? -20.149 -4.800 35.167 1.00 93.88 91 GLN A O 1
ATOM 709 N N . GLN A 1 92 ? -19.565 -5.316 37.271 1.00 94.81 92 GLN A N 1
ATOM 710 C CA . GLN A 1 92 ? -18.201 -4.788 37.178 1.00 94.81 92 GLN A CA 1
ATOM 711 C C . GLN A 1 92 ? -17.340 -5.592 36.198 1.00 94.81 92 GLN A C 1
ATOM 713 O O . GLN A 1 92 ? -16.671 -4.996 35.355 1.00 94.81 92 GLN A O 1
ATOM 718 N N . LYS A 1 93 ? -17.387 -6.931 36.253 1.00 93.81 93 LYS A N 1
ATOM 719 C CA . LYS A 1 93 ? -16.677 -7.800 35.299 1.00 93.81 93 LYS A CA 1
ATOM 720 C C . LYS A 1 93 ? -17.165 -7.599 33.867 1.00 93.81 93 LYS A C 1
ATOM 722 O O . LYS A 1 93 ? -16.339 -7.525 32.966 1.00 93.81 93 LYS A O 1
ATOM 727 N N . LEU A 1 94 ? -18.474 -7.454 33.661 1.00 92.12 94 LEU A N 1
ATOM 728 C CA . LEU A 1 94 ? -19.065 -7.190 32.349 1.00 92.12 94 LEU A CA 1
ATOM 729 C C . LEU A 1 94 ? -18.603 -5.834 31.801 1.00 92.12 94 LEU A C 1
ATOM 731 O O . LEU A 1 94 ? -18.222 -5.733 30.640 1.00 92.12 94 LEU A O 1
ATOM 735 N N . SER A 1 95 ? -18.574 -4.799 32.648 1.00 92.62 95 SER A N 1
ATOM 736 C CA . SER A 1 95 ? -18.047 -3.485 32.266 1.00 92.62 95 SER A CA 1
ATOM 737 C C . SER A 1 95 ? -16.558 -3.550 31.918 1.00 92.62 95 SER A C 1
ATOM 739 O O . SER A 1 95 ? -16.143 -2.978 30.911 1.00 92.62 95 SER A O 1
ATOM 741 N N . ALA A 1 96 ? -15.759 -4.273 32.708 1.00 92.56 96 ALA A N 1
ATOM 742 C CA . ALA A 1 96 ? -14.339 -4.469 32.439 1.00 92.56 96 ALA A CA 1
ATOM 743 C C . ALA A 1 96 ? -14.113 -5.218 31.117 1.00 92.56 96 ALA A C 1
ATOM 745 O O . ALA A 1 96 ? -13.356 -4.740 30.278 1.00 92.56 96 ALA A O 1
ATOM 746 N N . GLN A 1 97 ? -14.827 -6.324 30.885 1.00 88.94 97 GLN A N 1
ATOM 747 C CA . GLN A 1 97 ? -14.771 -7.062 29.622 1.00 88.94 97 GLN A CA 1
ATOM 748 C C . GLN A 1 97 ? -15.221 -6.206 28.436 1.00 88.94 97 GLN A C 1
ATOM 750 O O . GLN A 1 97 ? -14.561 -6.228 27.405 1.00 88.94 97 GLN A O 1
ATOM 755 N N . GLY A 1 98 ? -16.279 -5.403 28.580 1.00 91.25 98 GLY A N 1
ATOM 756 C CA . GLY A 1 98 ? -16.721 -4.475 27.537 1.00 91.25 98 GLY A CA 1
ATOM 757 C C . GLY A 1 98 ? -15.642 -3.455 27.162 1.00 91.25 98 GLY A C 1
ATOM 758 O O . GLY A 1 98 ? -15.413 -3.210 25.980 1.00 91.25 98 GLY A O 1
ATOM 759 N N . LYS A 1 99 ? -14.915 -2.919 28.152 1.00 92.38 99 LYS A N 1
ATOM 760 C CA . LYS A 1 99 ? -13.759 -2.039 27.911 1.00 92.38 99 LYS A CA 1
ATOM 761 C C . LYS A 1 99 ? -12.614 -2.771 27.213 1.00 92.38 99 LYS A C 1
ATOM 763 O O . LYS A 1 99 ? -12.029 -2.217 26.291 1.00 92.38 99 LYS A O 1
ATOM 768 N N . THR A 1 100 ? -12.312 -4.005 27.617 1.00 90.62 100 THR A N 1
ATOM 769 C CA . THR A 1 100 ? -11.276 -4.823 26.970 1.00 90.62 100 THR A CA 1
ATOM 770 C C . THR A 1 100 ? -11.635 -5.144 25.523 1.00 90.62 100 THR A C 1
ATOM 772 O O . THR A 1 100 ? -10.779 -5.020 24.659 1.00 90.62 100 THR A O 1
ATOM 775 N N . VAL A 1 101 ? -12.890 -5.500 25.237 1.00 91.88 101 VAL A N 1
ATOM 776 C CA . VAL A 1 101 ? -13.367 -5.762 23.870 1.00 91.88 101 VAL A CA 1
ATOM 777 C C . VAL A 1 101 ? -13.294 -4.499 23.019 1.00 91.88 101 VAL A C 1
ATOM 779 O O . VAL A 1 101 ? -12.787 -4.557 21.905 1.00 91.88 101 VAL A O 1
ATOM 782 N N . ALA A 1 102 ? -13.731 -3.350 23.543 1.00 90.94 102 ALA A N 1
ATOM 783 C CA . ALA A 1 102 ? -13.605 -2.076 22.838 1.00 90.94 102 ALA A CA 1
ATOM 784 C C . ALA A 1 102 ? -12.133 -1.718 22.555 1.00 90.94 102 ALA A C 1
ATOM 786 O O . ALA A 1 102 ? -11.812 -1.279 21.453 1.00 90.94 102 ALA A O 1
ATOM 787 N N . GLY A 1 103 ? -11.238 -1.961 23.520 1.00 91.94 103 GLY A N 1
ATOM 788 C CA . GLY A 1 103 ? -9.793 -1.795 23.352 1.00 91.94 103 GLY A CA 1
ATOM 789 C C . GLY A 1 103 ? -9.221 -2.714 22.272 1.00 91.94 103 GLY A C 1
ATOM 790 O O . GLY A 1 103 ? -8.591 -2.232 21.340 1.00 91.94 103 GLY A O 1
ATOM 791 N N . LEU A 1 104 ? -9.523 -4.014 22.325 1.00 88.00 104 LEU A N 1
ATOM 792 C CA . LEU A 1 104 ? -9.097 -4.977 21.304 1.00 88.00 104 LEU A CA 1
ATOM 793 C C . LEU A 1 104 ? -9.624 -4.614 19.912 1.00 88.00 104 LEU A C 1
ATOM 795 O O . LEU A 1 104 ? -8.887 -4.715 18.939 1.00 88.00 104 LEU A O 1
ATOM 799 N N . GLN A 1 105 ? -10.879 -4.177 19.802 1.00 90.38 105 GLN A N 1
ATOM 800 C CA . GLN A 1 105 ? -11.458 -3.749 18.529 1.00 90.38 105 GLN A CA 1
ATOM 801 C C . GLN A 1 105 ? -10.724 -2.520 17.972 1.00 90.38 105 GLN A C 1
ATOM 803 O O . GLN A 1 105 ? -10.456 -2.448 16.770 1.00 90.38 105 GLN A O 1
ATOM 808 N N . SER A 1 106 ? -10.375 -1.569 18.844 1.00 91.19 106 SER A N 1
ATOM 809 C CA . SER A 1 106 ? -9.565 -0.403 18.490 1.00 91.19 106 SER A CA 1
ATOM 810 C C . SER A 1 106 ? -8.167 -0.815 18.026 1.00 91.19 106 SER A C 1
ATOM 812 O O . SER A 1 106 ? -7.717 -0.348 16.984 1.00 91.19 106 SER A O 1
ATOM 814 N N . ASP A 1 107 ? -7.506 -1.727 18.741 1.00 89.19 107 ASP A N 1
ATOM 815 C CA . ASP A 1 107 ? -6.172 -2.224 18.390 1.00 89.19 107 ASP A CA 1
ATOM 816 C C . ASP A 1 107 ? -6.171 -2.978 17.059 1.00 89.19 107 ASP A C 1
ATOM 818 O O . ASP A 1 107 ? -5.273 -2.789 16.241 1.00 89.19 107 ASP A O 1
ATOM 822 N N . VAL A 1 108 ? -7.187 -3.811 16.813 1.00 91.38 108 VAL A N 1
ATOM 823 C CA . VAL A 1 108 ? -7.371 -4.495 15.525 1.00 91.38 108 VAL A CA 1
ATOM 824 C C . VAL A 1 108 ? -7.548 -3.467 14.414 1.00 91.38 108 VAL A C 1
ATOM 826 O O . VAL A 1 108 ? -6.846 -3.534 13.413 1.00 91.38 108 VAL A O 1
ATOM 829 N N . THR A 1 109 ? -8.410 -2.468 14.608 1.00 87.50 109 THR A N 1
ATOM 830 C CA . THR A 1 109 ? -8.642 -1.416 13.604 1.00 87.50 109 THR A CA 1
ATOM 831 C C . THR A 1 109 ? -7.366 -0.620 13.314 1.00 87.50 109 THR A C 1
ATOM 833 O O . THR A 1 109 ? -7.036 -0.385 12.153 1.00 87.50 109 THR A O 1
ATOM 836 N N . ALA A 1 110 ? -6.611 -0.251 14.351 1.00 90.06 110 ALA A N 1
ATOM 837 C CA . ALA A 1 110 ? -5.343 0.458 14.211 1.00 90.06 110 ALA A CA 1
ATOM 838 C C . ALA A 1 110 ? -4.281 -0.393 13.495 1.00 90.06 110 ALA A C 1
ATOM 840 O O . ALA A 1 110 ? -3.548 0.110 12.642 1.00 90.06 110 ALA A O 1
ATOM 841 N N . LYS A 1 111 ? -4.210 -1.697 13.795 1.00 86.19 111 LYS A N 1
ATOM 842 C CA . LYS A 1 111 ? -3.300 -2.623 13.110 1.00 86.19 111 LYS A CA 1
ATOM 843 C C . LYS A 1 111 ? -3.676 -2.833 11.649 1.00 86.19 111 LYS A C 1
ATOM 845 O O . LYS A 1 111 ? -2.784 -2.793 10.814 1.00 86.19 111 LYS A O 1
ATOM 850 N N . GLU A 1 112 ? -4.954 -3.001 11.325 1.00 83.69 112 GLU A N 1
ATOM 851 C CA . GLU A 1 112 ? -5.429 -3.102 9.937 1.00 83.69 112 GLU A CA 1
ATOM 852 C C . GLU A 1 112 ? -5.103 -1.829 9.142 1.00 83.69 112 GLU A C 1
ATOM 854 O O . GLU A 1 112 ? -4.595 -1.904 8.022 1.00 83.69 112 GLU A O 1
ATOM 859 N N . GLN A 1 113 ? -5.296 -0.647 9.739 1.00 82.12 113 GLN A N 1
ATOM 860 C CA . GLN A 1 113 ? -4.888 0.624 9.131 1.00 82.12 113 GLN A CA 1
ATOM 861 C C . GLN A 1 113 ? -3.376 0.681 8.895 1.00 82.12 113 GLN A C 1
ATOM 863 O O . GLN A 1 113 ? -2.948 0.990 7.784 1.00 82.12 113 GLN A O 1
ATOM 868 N N . SER A 1 114 ? -2.567 0.316 9.893 1.00 76.00 114 SER A N 1
ATOM 869 C CA . SER A 1 114 ? -1.109 0.277 9.751 1.00 76.00 114 SER A CA 1
ATOM 870 C C . SER A 1 114 ? -0.654 -0.748 8.714 1.00 76.00 114 SER A C 1
ATOM 872 O O . SER A 1 114 ? 0.291 -0.468 7.987 1.00 76.00 114 SER A O 1
ATOM 874 N N . LEU A 1 115 ? -1.297 -1.914 8.614 1.00 74.06 115 LEU A N 1
ATOM 875 C CA . LEU A 1 115 ? -0.997 -2.915 7.587 1.00 74.06 115 LEU A CA 1
ATOM 876 C C . LEU A 1 115 ? -1.369 -2.410 6.196 1.00 74.06 115 LEU A C 1
ATOM 878 O O . LEU A 1 115 ? -0.616 -2.633 5.253 1.00 74.06 115 LEU A O 1
ATOM 882 N N . THR A 1 116 ? -2.489 -1.700 6.067 1.00 71.25 116 THR A N 1
ATOM 883 C CA . THR A 1 116 ? -2.914 -1.083 4.805 1.00 71.25 116 THR A CA 1
ATOM 884 C C . THR A 1 116 ? -1.925 0.001 4.377 1.00 71.25 116 THR A C 1
ATOM 886 O O . THR A 1 116 ? -1.489 0.028 3.228 1.00 71.25 116 THR A O 1
ATOM 889 N N . GLU A 1 117 ? -1.504 0.854 5.310 1.00 73.31 117 GLU A N 1
ATOM 890 C CA . GLU A 1 117 ? -0.524 1.909 5.057 1.00 73.31 117 GLU A CA 1
ATOM 891 C C . GLU A 1 117 ? 0.874 1.336 4.764 1.00 73.31 117 GLU A C 1
ATOM 893 O O . GLU A 1 117 ? 1.553 1.786 3.841 1.00 73.31 117 GLU A O 1
ATOM 898 N N . SER A 1 118 ? 1.299 0.306 5.501 1.00 66.62 118 SER A N 1
ATOM 899 C CA . SER A 1 118 ? 2.557 -0.402 5.257 1.00 66.62 118 SER A CA 1
ATOM 900 C C . SER A 1 118 ? 2.544 -1.160 3.935 1.00 66.62 118 SER A C 1
ATOM 902 O O . SER A 1 118 ? 3.553 -1.115 3.242 1.00 66.62 118 SER A O 1
ATOM 904 N N . ASN A 1 119 ? 1.438 -1.799 3.539 1.00 64.94 119 ASN A N 1
ATOM 905 C CA . ASN A 1 119 ? 1.313 -2.412 2.212 1.00 64.94 119 ASN A CA 1
ATOM 906 C C . ASN A 1 119 ? 1.358 -1.351 1.112 1.00 64.94 119 ASN A C 1
ATOM 908 O O . ASN A 1 119 ? 2.092 -1.523 0.146 1.00 64.94 119 ASN A O 1
ATOM 912 N N . ALA A 1 120 ? 0.672 -0.217 1.283 1.00 66.38 120 ALA A N 1
ATOM 913 C CA . ALA A 1 120 ? 0.741 0.890 0.331 1.00 66.38 120 ALA A CA 1
ATOM 914 C C . ALA A 1 120 ? 2.174 1.440 0.184 1.00 66.38 120 ALA A C 1
ATOM 916 O O . ALA A 1 120 ? 2.612 1.726 -0.929 1.00 66.38 120 ALA A O 1
ATOM 917 N N . LYS A 1 121 ? 2.930 1.534 1.287 1.00 63.59 121 LYS A N 1
ATOM 918 C CA . LYS A 1 121 ? 4.352 1.924 1.280 1.00 63.59 121 LYS A CA 1
ATOM 919 C C . LYS A 1 121 ? 5.268 0.833 0.712 1.00 63.59 121 LYS A C 1
ATOM 921 O O . LYS A 1 121 ? 6.219 1.163 0.021 1.00 63.59 121 LYS A O 1
ATOM 926 N N . ALA A 1 122 ? 5.004 -0.444 0.985 1.00 62.09 122 ALA A N 1
ATOM 927 C CA . ALA A 1 122 ? 5.823 -1.573 0.531 1.00 62.09 122 ALA A CA 1
ATOM 928 C C . ALA A 1 122 ? 5.589 -1.934 -0.944 1.00 62.09 122 ALA A C 1
ATOM 930 O O . ALA A 1 122 ? 6.472 -2.499 -1.597 1.00 62.09 122 ALA A O 1
ATOM 931 N N . ASP A 1 123 ? 4.408 -1.628 -1.477 1.00 60.78 123 ASP A N 1
ATOM 932 C CA . ASP A 1 123 ? 4.129 -1.708 -2.908 1.00 60.78 123 ASP A CA 1
ATOM 933 C C . ASP A 1 123 ? 4.537 -0.451 -3.666 1.00 60.78 123 ASP A C 1
ATOM 935 O O . ASP A 1 123 ? 4.588 -0.498 -4.894 1.00 60.78 123 ASP A O 1
ATOM 939 N N . ALA A 1 124 ? 4.904 0.625 -2.968 1.00 62.88 124 ALA A N 1
ATOM 940 C CA . ALA A 1 124 ? 5.494 1.811 -3.558 1.00 62.88 124 ALA A CA 1
ATOM 941 C C . ALA A 1 124 ? 7.027 1.704 -3.612 1.00 62.88 124 ALA A C 1
ATOM 943 O O . ALA A 1 124 ? 7.716 1.701 -2.597 1.00 62.88 124 ALA A O 1
ATOM 944 N N . ILE A 1 125 ? 7.583 1.673 -4.818 1.00 66.56 125 ILE A N 1
ATOM 945 C CA . ILE A 1 125 ? 9.006 1.917 -5.058 1.00 66.56 125 ILE A CA 1
ATOM 946 C C . ILE A 1 125 ? 9.140 3.396 -5.431 1.00 66.56 125 ILE A C 1
ATOM 948 O O . ILE A 1 125 ? 8.418 3.883 -6.302 1.00 66.56 125 ILE A O 1
ATOM 952 N N . SER A 1 126 ? 10.041 4.130 -4.774 1.00 65.38 126 SER A N 1
ATOM 953 C CA . SER A 1 126 ? 10.305 5.532 -5.125 1.00 65.38 126 SER A CA 1
ATOM 954 C C . SER A 1 126 ? 11.033 5.617 -6.461 1.00 65.38 126 SER A C 1
ATOM 956 O O . SER A 1 126 ? 12.186 5.202 -6.572 1.00 65.38 126 SER A O 1
ATOM 958 N N . LEU A 1 127 ? 10.387 6.216 -7.457 1.00 66.19 127 LEU A N 1
ATOM 959 C CA . LEU A 1 127 ? 10.989 6.537 -8.747 1.00 66.19 127 LEU A CA 1
ATOM 960 C C . LEU A 1 127 ? 11.035 8.061 -8.863 1.00 66.19 127 LEU A C 1
ATOM 962 O O . LEU A 1 127 ? 9.995 8.715 -8.854 1.00 66.19 127 LEU A O 1
ATOM 966 N N . LEU A 1 128 ? 12.243 8.638 -8.886 1.00 74.50 128 LEU A N 1
ATOM 967 C CA . LEU A 1 128 ? 12.463 10.098 -8.888 1.00 74.50 128 LEU A CA 1
ATOM 968 C C . LEU A 1 128 ? 11.802 10.839 -7.699 1.00 74.50 128 LEU A C 1
ATOM 970 O O . LEU A 1 128 ? 11.459 12.012 -7.804 1.00 74.50 128 LEU A O 1
ATOM 974 N N . GLY A 1 129 ? 11.621 10.157 -6.561 1.00 69.69 129 GLY A N 1
ATOM 975 C CA . GLY A 1 129 ? 11.001 10.720 -5.353 1.00 69.69 129 GLY A CA 1
ATOM 976 C C . GLY A 1 129 ? 9.472 10.613 -5.296 1.00 69.69 129 GLY A C 1
ATOM 977 O O . GLY A 1 129 ? 8.889 10.962 -4.273 1.00 69.69 129 GLY A O 1
ATOM 978 N N . ILE A 1 130 ? 8.823 10.091 -6.342 1.00 73.75 130 ILE A N 1
ATOM 979 C CA . ILE A 1 130 ? 7.382 9.809 -6.348 1.00 73.75 130 ILE A CA 1
ATOM 980 C C . ILE A 1 130 ? 7.173 8.322 -6.015 1.00 73.75 130 ILE A C 1
ATOM 982 O O . ILE A 1 130 ? 7.835 7.476 -6.623 1.00 73.75 130 ILE A O 1
ATOM 986 N N . PRO A 1 131 ? 6.281 7.971 -5.070 1.00 72.88 131 PRO A N 1
ATOM 987 C CA . PRO A 1 131 ? 5.939 6.580 -4.791 1.00 72.88 131 PRO A CA 1
ATOM 988 C C . PRO A 1 131 ? 5.152 5.983 -5.964 1.00 72.88 131 PRO A C 1
ATOM 990 O O . PRO A 1 131 ? 4.075 6.465 -6.311 1.00 72.88 131 PRO A O 1
ATOM 993 N N . VAL A 1 132 ? 5.688 4.928 -6.578 1.00 73.62 132 VAL A N 1
ATOM 994 C CA . VAL A 1 132 ? 5.090 4.265 -7.745 1.00 73.62 132 VAL A CA 1
ATOM 995 C C . VAL A 1 132 ? 4.819 2.804 -7.416 1.00 73.62 132 VAL A C 1
ATOM 997 O O . VAL A 1 132 ? 5.682 2.134 -6.855 1.00 73.62 132 VAL A O 1
ATOM 1000 N N . THR A 1 133 ? 3.641 2.281 -7.764 1.00 79.19 133 THR A N 1
ATOM 1001 C CA . THR A 1 133 ? 3.312 0.877 -7.470 1.00 79.19 133 THR A CA 1
ATOM 1002 C C . THR A 1 133 ? 4.231 -0.089 -8.229 1.00 79.19 133 THR A C 1
ATOM 1004 O O . THR A 1 133 ? 4.628 0.193 -9.363 1.00 79.19 133 THR A O 1
ATOM 1007 N N . LYS A 1 134 ? 4.534 -1.266 -7.661 1.00 76.75 134 LYS A N 1
ATOM 1008 C CA . LYS A 1 134 ? 5.335 -2.319 -8.329 1.00 76.75 134 LYS A CA 1
ATOM 1009 C C . LYS A 1 134 ? 4.825 -2.668 -9.732 1.00 76.75 134 LYS A C 1
ATOM 1011 O O . LYS A 1 134 ? 5.621 -2.871 -10.647 1.00 76.75 134 LYS A O 1
ATOM 1016 N N . THR A 1 135 ? 3.506 -2.701 -9.923 1.00 80.44 135 THR A N 1
ATOM 1017 C CA . THR A 1 135 ? 2.884 -2.965 -11.231 1.00 80.44 135 THR A CA 1
ATOM 1018 C C . THR A 1 135 ? 3.198 -1.868 -12.241 1.00 80.44 135 THR A C 1
ATOM 1020 O O . THR A 1 135 ? 3.551 -2.163 -13.384 1.00 80.44 135 THR A O 1
ATOM 1023 N N . LEU A 1 136 ? 3.108 -0.604 -11.825 1.00 82.50 136 LEU A N 1
ATOM 1024 C CA . LEU A 1 136 ? 3.397 0.528 -12.697 1.00 82.50 136 LEU A CA 1
ATOM 1025 C C . LEU A 1 136 ? 4.898 0.599 -13.016 1.00 82.50 136 LEU A C 1
ATOM 1027 O O . LEU A 1 136 ? 5.249 0.811 -14.173 1.00 82.50 136 LEU A O 1
ATOM 1031 N N . TYR A 1 137 ? 5.771 0.309 -12.042 1.00 83.06 137 TYR A N 1
ATOM 1032 C CA . TYR A 1 137 ? 7.212 0.160 -12.276 1.00 83.06 137 TYR A CA 1
ATOM 1033 C C . TYR A 1 137 ? 7.510 -0.890 -13.352 1.00 83.06 137 TYR A C 1
ATOM 1035 O O . TYR A 1 137 ? 8.144 -0.571 -14.357 1.00 83.06 137 TYR A O 1
ATOM 1043 N N . ASN A 1 138 ? 7.009 -2.119 -13.180 1.00 86.44 138 ASN A N 1
ATOM 1044 C CA . ASN A 1 138 ? 7.247 -3.199 -14.139 1.00 86.44 138 ASN A CA 1
ATOM 1045 C C . ASN A 1 138 ? 6.698 -2.853 -15.528 1.00 86.44 138 ASN A C 1
ATOM 1047 O O . ASN A 1 138 ? 7.364 -3.111 -16.528 1.00 86.44 138 ASN A O 1
ATOM 1051 N N . THR A 1 139 ? 5.521 -2.228 -15.596 1.00 88.81 139 THR A N 1
ATOM 1052 C CA . THR A 1 139 ? 4.919 -1.789 -16.864 1.00 88.81 139 THR A CA 1
ATOM 1053 C C . THR A 1 139 ? 5.789 -0.756 -17.574 1.00 88.81 139 THR A C 1
ATOM 1055 O O . THR A 1 139 ? 6.060 -0.901 -18.763 1.00 88.81 139 THR A O 1
ATOM 1058 N N . ILE A 1 140 ? 6.257 0.269 -16.857 1.00 89.12 140 ILE A N 1
ATOM 1059 C CA . ILE A 1 140 ? 7.107 1.317 -17.435 1.00 89.12 140 ILE A CA 1
ATOM 1060 C C . ILE A 1 140 ? 8.460 0.738 -17.858 1.00 89.12 140 ILE A C 1
ATOM 1062 O O . ILE A 1 140 ? 8.933 1.054 -18.946 1.00 89.12 140 ILE A O 1
ATOM 1066 N N . MET A 1 141 ? 9.066 -0.130 -17.041 1.00 87.81 141 MET A N 1
ATOM 1067 C CA . MET A 1 141 ? 10.376 -0.722 -17.320 1.00 87.81 141 MET A CA 1
ATOM 1068 C C . MET A 1 141 ? 10.334 -1.580 -18.590 1.00 87.81 141 MET A C 1
ATOM 1070 O O . MET A 1 141 ? 11.072 -1.316 -19.540 1.00 87.81 141 MET A O 1
ATOM 1074 N N . TRP A 1 142 ? 9.404 -2.538 -18.662 1.00 94.50 142 TRP A N 1
ATOM 1075 C CA . TRP A 1 142 ? 9.224 -3.364 -19.857 1.00 94.50 142 TRP A CA 1
ATOM 1076 C C . TRP A 1 142 ? 8.737 -2.556 -21.061 1.00 94.50 142 TRP A C 1
ATOM 1078 O O . TRP A 1 142 ? 9.171 -2.823 -22.179 1.00 94.50 142 TRP A O 1
ATOM 1088 N N . GLY A 1 143 ? 7.903 -1.533 -20.849 1.00 95.69 143 GLY A N 1
ATOM 1089 C CA . GLY A 1 143 ? 7.503 -0.598 -21.900 1.00 95.69 143 GLY A CA 1
ATOM 1090 C C . GLY A 1 143 ? 8.708 0.097 -22.536 1.00 95.69 143 GLY A C 1
ATOM 1091 O O . GLY A 1 143 ? 8.837 0.109 -23.758 1.00 95.69 143 GLY A O 1
ATOM 1092 N N . LEU A 1 144 ? 9.641 0.590 -21.719 1.00 95.06 144 LEU A N 1
ATOM 1093 C CA . LEU A 1 144 ? 10.900 1.187 -22.173 1.00 95.06 144 LEU A CA 1
ATOM 1094 C C . LEU A 1 144 ? 11.769 0.192 -22.948 1.00 95.06 144 LEU A C 1
ATOM 1096 O O . LEU A 1 144 ? 12.286 0.532 -24.013 1.00 95.06 144 LEU A O 1
ATOM 1100 N N . VAL A 1 145 ? 11.897 -1.041 -22.452 1.00 96.19 145 VAL A N 1
ATOM 1101 C CA . VAL A 1 145 ? 12.644 -2.110 -23.135 1.00 96.19 145 VAL A CA 1
ATOM 1102 C C . VAL A 1 145 ? 12.039 -2.414 -24.508 1.00 96.19 145 VAL A C 1
ATOM 1104 O O . VAL A 1 145 ? 12.775 -2.499 -25.489 1.00 96.19 145 VAL A O 1
ATOM 1107 N N . ILE A 1 146 ? 10.711 -2.530 -24.607 1.00 97.25 146 ILE A N 1
ATOM 1108 C CA . ILE A 1 146 ? 10.014 -2.798 -25.874 1.00 97.25 146 ILE A CA 1
ATOM 1109 C C . ILE A 1 146 ? 10.190 -1.634 -26.850 1.00 97.25 146 ILE A C 1
ATOM 1111 O O . ILE A 1 146 ? 10.506 -1.865 -28.015 1.00 97.25 146 ILE A O 1
ATOM 1115 N N . VAL A 1 147 ? 10.023 -0.390 -26.391 1.00 96.88 147 VAL A N 1
ATOM 1116 C CA . VAL A 1 147 ? 10.173 0.801 -27.241 1.00 96.88 147 VAL A CA 1
ATOM 1117 C C . VAL A 1 147 ? 11.595 0.895 -27.789 1.00 96.88 147 VAL A C 1
ATOM 1119 O O . VAL A 1 147 ? 11.776 1.017 -29.001 1.00 96.88 147 VAL A O 1
ATOM 1122 N N . PHE A 1 148 ? 12.614 0.773 -26.936 1.00 96.94 148 PHE A N 1
ATOM 1123 C CA . PHE A 1 148 ? 14.001 0.792 -27.400 1.00 96.94 148 PHE A CA 1
ATOM 1124 C C . PHE A 1 148 ? 14.337 -0.406 -28.289 1.00 96.94 148 PHE A C 1
ATOM 1126 O O . PHE A 1 148 ? 15.032 -0.238 -29.291 1.00 96.94 148 PHE A O 1
ATOM 1133 N N . GLY A 1 149 ? 13.808 -1.591 -27.981 1.00 97.19 149 GLY A N 1
ATOM 1134 C CA . GLY A 1 149 ? 13.951 -2.776 -28.823 1.00 97.19 149 GLY A CA 1
ATOM 1135 C C . GLY A 1 149 ? 13.349 -2.579 -30.217 1.00 97.19 149 GLY A C 1
ATOM 1136 O O . GLY A 1 149 ? 13.981 -2.923 -31.217 1.00 97.19 149 GLY A O 1
ATOM 1137 N N . ALA A 1 150 ? 12.167 -1.965 -30.308 1.00 96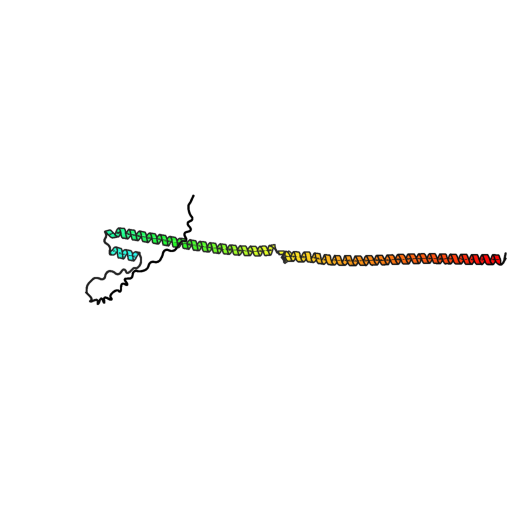.50 150 ALA A N 1
ATOM 1138 C CA . ALA A 1 150 ? 11.517 -1.651 -31.576 1.00 96.50 150 ALA A CA 1
ATOM 1139 C C . ALA A 1 150 ? 12.337 -0.642 -32.392 1.00 96.50 150 ALA A C 1
ATOM 1141 O O . ALA A 1 150 ? 12.621 -0.890 -33.564 1.00 96.50 150 ALA A O 1
ATOM 1142 N N . VAL A 1 151 ? 12.789 0.451 -31.766 1.00 96.31 151 VAL A N 1
ATOM 1143 C CA . VAL A 1 151 ? 13.643 1.457 -32.420 1.00 96.31 151 VAL A CA 1
ATOM 1144 C C . VAL A 1 151 ? 14.942 0.826 -32.925 1.00 96.31 151 VAL A C 1
ATOM 1146 O O . VAL A 1 151 ? 15.301 1.008 -34.088 1.00 96.31 151 VAL A O 1
ATOM 1149 N N . ALA A 1 152 ? 15.621 0.031 -32.094 1.00 94.31 152 ALA A N 1
ATOM 1150 C CA . ALA A 1 152 ? 16.845 -0.663 -32.485 1.00 94.31 152 ALA A CA 1
ATOM 1151 C C . ALA A 1 152 ? 16.606 -1.612 -33.670 1.00 94.31 152 ALA A C 1
ATOM 1153 O O . ALA A 1 152 ? 17.389 -1.626 -34.619 1.00 94.31 152 ALA A O 1
ATOM 1154 N N . THR A 1 153 ? 15.497 -2.354 -33.659 1.00 94.94 153 THR A N 1
ATOM 1155 C CA . THR A 1 153 ? 15.126 -3.263 -34.753 1.00 94.94 153 THR A CA 1
ATOM 1156 C C . THR A 1 153 ? 14.917 -2.505 -36.064 1.00 94.94 153 THR A C 1
ATOM 1158 O O . THR A 1 153 ? 15.461 -2.905 -37.092 1.00 94.94 153 THR A O 1
ATOM 1161 N N . VAL A 1 154 ? 14.198 -1.377 -36.037 1.00 94.81 154 VAL A N 1
ATOM 1162 C CA . VAL A 1 154 ? 13.989 -0.528 -37.223 1.00 94.81 154 VAL A CA 1
ATOM 1163 C C . VAL A 1 154 ? 15.324 -0.037 -37.789 1.00 94.81 154 VAL A C 1
ATOM 1165 O O . VAL A 1 154 ? 15.570 -0.175 -38.987 1.00 94.81 154 VAL A O 1
ATOM 1168 N N . VAL A 1 155 ? 16.223 0.459 -36.935 1.00 94.00 155 VAL A N 1
ATOM 1169 C CA . VAL A 1 155 ? 17.551 0.939 -37.354 1.00 94.00 155 VAL A CA 1
ATOM 1170 C C . VAL A 1 155 ? 18.398 -0.191 -37.951 1.00 94.00 155 VAL A C 1
ATOM 1172 O O . VAL A 1 155 ? 19.084 0.008 -38.959 1.00 94.00 155 VAL A O 1
ATOM 1175 N N . LEU A 1 156 ? 18.352 -1.397 -37.380 1.00 93.12 156 LEU A N 1
ATOM 1176 C CA . LEU A 1 156 ? 19.077 -2.555 -37.910 1.00 93.12 156 LEU A CA 1
ATOM 1177 C C . LEU A 1 156 ? 18.547 -2.990 -39.282 1.00 93.12 156 LEU A C 1
ATOM 1179 O O . LEU A 1 156 ? 19.341 -3.257 -40.185 1.00 93.12 156 LEU A O 1
ATOM 1183 N N . LEU A 1 157 ? 17.226 -3.010 -39.475 1.00 92.69 157 LEU A N 1
ATOM 1184 C CA . LEU A 1 157 ? 16.621 -3.343 -40.768 1.00 92.69 157 LEU A CA 1
ATOM 1185 C C . LEU A 1 157 ? 16.949 -2.291 -41.833 1.00 92.69 157 LEU A C 1
ATOM 1187 O O . LEU A 1 157 ? 17.367 -2.644 -42.938 1.00 92.69 157 LEU A O 1
ATOM 1191 N N . GLN A 1 158 ? 16.823 -1.007 -41.489 1.00 90.94 158 GLN A N 1
ATOM 1192 C CA . GLN A 1 158 ? 17.096 0.096 -42.408 1.00 90.94 158 GLN A CA 1
ATOM 1193 C C . GLN A 1 158 ? 18.583 0.193 -42.773 1.00 90.94 158 GLN A C 1
ATOM 1195 O O . GLN A 1 158 ? 18.936 0.409 -43.931 1.00 90.94 158 GLN A O 1
ATOM 1200 N N . SER A 1 159 ? 19.483 -0.015 -41.810 1.00 86.81 159 SER A N 1
ATOM 1201 C CA . SER A 1 159 ? 20.923 -0.047 -42.091 1.00 86.81 159 SER A CA 1
ATOM 1202 C C . SER A 1 159 ? 21.326 -1.286 -42.898 1.00 86.81 159 SER A C 1
ATOM 1204 O O . SER A 1 159 ? 22.198 -1.199 -43.765 1.00 86.81 159 SER A O 1
ATOM 1206 N N . GLY A 1 160 ? 20.682 -2.433 -42.666 1.00 85.56 160 GLY A N 1
ATOM 1207 C CA . GLY A 1 160 ? 20.898 -3.656 -43.432 1.00 85.56 160 GLY A CA 1
ATOM 1208 C C . GLY A 1 160 ? 20.522 -3.510 -44.908 1.00 85.56 160 GLY A C 1
ATOM 1209 O O . GLY A 1 160 ? 21.308 -3.902 -45.774 1.00 85.56 160 GLY A O 1
ATOM 1210 N N . SER A 1 161 ? 19.361 -2.921 -45.211 1.00 79.75 161 SER A N 1
ATOM 1211 C CA . SER A 1 161 ? 18.931 -2.673 -46.594 1.00 79.75 161 SER A CA 1
ATOM 1212 C C . SER A 1 161 ? 19.829 -1.651 -47.296 1.00 79.75 161 SER A C 1
ATOM 1214 O O . SER A 1 161 ? 20.323 -1.936 -48.387 1.00 79.75 161 SER A O 1
ATOM 1216 N N . ALA A 1 162 ? 20.151 -0.535 -46.634 1.00 80.69 162 ALA A N 1
ATOM 1217 C CA . ALA A 1 162 ? 21.039 0.493 -47.180 1.00 80.69 162 ALA A CA 1
ATOM 1218 C C . ALA A 1 162 ? 22.434 -0.061 -47.528 1.00 80.69 162 ALA A C 1
ATOM 1220 O O . ALA A 1 162 ? 22.983 0.215 -48.595 1.00 80.69 162 ALA A O 1
ATOM 1221 N N . ARG A 1 163 ? 23.002 -0.915 -46.663 1.00 82.56 163 ARG A N 1
ATOM 1222 C CA . ARG A 1 163 ? 24.298 -1.567 -46.920 1.00 82.56 163 ARG A CA 1
ATOM 1223 C C . ARG A 1 163 ? 24.245 -2.539 -48.099 1.00 82.56 163 ARG A C 1
ATOM 1225 O O . ARG A 1 163 ? 25.234 -2.654 -48.821 1.00 82.56 163 ARG A O 1
ATOM 1232 N N . ARG A 1 164 ? 23.134 -3.258 -48.293 1.00 82.81 164 ARG A N 1
ATOM 1233 C CA . ARG A 1 164 ? 22.968 -4.177 -49.434 1.00 82.81 164 ARG A CA 1
ATOM 1234 C C . ARG A 1 164 ? 22.894 -3.416 -50.750 1.00 82.81 164 ARG A C 1
ATOM 1236 O O . ARG A 1 164 ? 23.585 -3.790 -51.692 1.00 82.81 164 ARG A O 1
ATOM 1243 N N . GLU A 1 165 ? 22.115 -2.341 -50.795 1.00 84.62 165 GLU A N 1
ATOM 1244 C CA . GLU A 1 165 ? 21.981 -1.524 -52.000 1.00 84.62 165 GLU A CA 1
ATOM 1245 C C . GLU A 1 165 ? 23.303 -0.843 -52.374 1.00 84.62 165 GLU A C 1
ATOM 1247 O O . GLU A 1 165 ? 23.713 -0.887 -53.532 1.00 84.62 165 GLU A O 1
ATOM 1252 N N . ALA A 1 166 ? 24.024 -0.295 -51.391 1.00 85.44 166 ALA A N 1
ATOM 1253 C CA . ALA A 1 166 ? 25.341 0.290 -51.624 1.00 85.44 166 ALA A CA 1
ATOM 1254 C C . ALA A 1 166 ? 26.324 -0.733 -52.218 1.00 85.44 166 ALA A C 1
ATOM 1256 O O . ALA A 1 166 ? 26.982 -0.447 -53.216 1.00 85.44 166 ALA A O 1
ATOM 1257 N N . LYS A 1 167 ? 26.378 -1.954 -51.663 1.00 87.00 167 LYS A N 1
ATOM 1258 C CA . LYS A 1 167 ? 27.215 -3.037 -52.206 1.00 87.00 167 LYS A CA 1
ATOM 1259 C C . LYS A 1 167 ? 26.815 -3.433 -53.626 1.00 87.00 167 LYS A C 1
ATOM 1261 O O . LYS A 1 167 ? 27.692 -3.658 -54.451 1.00 87.00 167 LYS A O 1
ATOM 1266 N N . TYR A 1 168 ? 25.515 -3.508 -53.909 1.00 89.38 168 TYR A N 1
ATOM 1267 C CA . TYR A 1 168 ? 25.016 -3.821 -55.248 1.00 89.38 168 TYR A CA 1
ATOM 1268 C C . TYR A 1 168 ? 25.453 -2.767 -56.269 1.00 89.38 168 TYR A C 1
ATOM 1270 O O . TYR A 1 168 ? 25.977 -3.114 -57.323 1.00 89.38 168 TYR A O 1
ATOM 1278 N N . ARG A 1 169 ? 25.308 -1.481 -55.929 1.00 88.69 169 ARG A N 1
ATOM 1279 C CA . ARG A 1 169 ? 25.730 -0.373 -56.794 1.00 88.69 169 ARG A CA 1
ATOM 1280 C C . ARG A 1 169 ? 27.234 -0.395 -57.041 1.00 88.69 169 ARG A C 1
ATOM 1282 O O . ARG A 1 169 ? 27.638 -0.299 -58.189 1.00 88.69 169 ARG A O 1
ATOM 1289 N N . ILE A 1 170 ? 28.046 -0.573 -55.996 1.00 91.50 170 ILE A N 1
ATOM 1290 C CA . ILE A 1 170 ? 29.509 -0.677 -56.132 1.00 91.50 170 ILE A CA 1
ATOM 1291 C C . ILE A 1 170 ? 29.878 -1.812 -57.090 1.00 91.50 170 ILE A C 1
ATOM 1293 O O . ILE A 1 170 ? 30.643 -1.584 -58.019 1.00 91.50 170 ILE A O 1
ATOM 1297 N N . LYS A 1 171 ? 29.284 -2.998 -56.911 1.00 92.19 171 LYS A N 1
ATOM 1298 C CA . LYS A 1 171 ? 29.551 -4.150 -57.777 1.00 92.19 171 LYS A CA 1
ATOM 1299 C C . LYS A 1 171 ? 29.172 -3.879 -59.237 1.00 92.19 171 LYS A C 1
ATOM 1301 O O . LYS A 1 171 ? 29.929 -4.226 -60.131 1.00 92.19 171 LYS A O 1
ATOM 1306 N N . LEU A 1 172 ? 28.030 -3.235 -59.473 1.00 92.75 172 LEU A N 1
ATOM 1307 C CA . LEU A 1 172 ? 27.585 -2.885 -60.822 1.00 92.75 172 LEU A CA 1
ATOM 1308 C C . LEU A 1 172 ? 28.520 -1.868 -61.495 1.00 92.75 172 LEU A C 1
ATOM 1310 O O . LEU A 1 172 ? 28.791 -1.973 -62.687 1.00 92.75 172 LEU A O 1
ATOM 1314 N N . TYR A 1 173 ? 29.024 -0.890 -60.738 1.00 92.19 173 TYR A N 1
ATOM 1315 C CA . TYR A 1 173 ? 30.025 0.050 -61.246 1.00 92.19 173 TYR A CA 1
ATOM 1316 C C . TYR A 1 173 ? 31.351 -0.639 -61.568 1.00 92.19 173 TYR A C 1
ATOM 1318 O O . TYR A 1 173 ? 31.972 -0.298 -62.569 1.00 92.19 173 TYR A O 1
ATOM 1326 N N . GLU A 1 174 ? 31.777 -1.588 -60.737 1.00 93.88 174 GLU A N 1
ATOM 1327 C CA . GLU A 1 174 ? 33.001 -2.362 -60.953 1.00 93.88 174 GLU A CA 1
ATOM 1328 C C . GLU A 1 174 ? 32.904 -3.223 -62.221 1.00 93.88 174 GLU A C 1
ATOM 1330 O O . GLU A 1 174 ? 33.803 -3.177 -63.055 1.00 93.88 174 GLU A O 1
ATOM 1335 N N . GLU A 1 175 ? 31.776 -3.909 -62.421 1.00 92.81 175 GLU A N 1
ATOM 1336 C CA . GLU A 1 175 ? 31.495 -4.688 -63.634 1.00 92.81 175 GLU A CA 1
ATOM 1337 C C . GLU A 1 175 ? 31.479 -3.801 -64.890 1.00 92.81 175 GLU A C 1
ATOM 1339 O O . GLU A 1 175 ? 32.122 -4.118 -65.889 1.00 92.81 175 GLU A O 1
ATOM 1344 N N . LEU A 1 176 ? 30.827 -2.635 -64.824 1.00 93.56 176 LEU A N 1
ATOM 1345 C CA . LEU A 1 176 ? 30.792 -1.687 -65.939 1.00 93.56 176 LEU A CA 1
ATOM 1346 C C . LEU A 1 176 ? 32.179 -1.105 -66.266 1.00 93.56 176 LEU A C 1
ATOM 1348 O O . LEU A 1 176 ? 32.516 -0.917 -67.437 1.00 93.56 176 LEU A O 1
ATOM 1352 N N . ASP A 1 177 ? 32.989 -0.803 -65.249 1.00 93.44 177 ASP A N 1
ATOM 1353 C CA . ASP A 1 177 ? 34.359 -0.314 -65.435 1.00 93.44 177 ASP A CA 1
ATOM 1354 C C . ASP A 1 177 ? 35.262 -1.396 -66.048 1.00 93.44 177 ASP A C 1
ATOM 1356 O O . ASP A 1 177 ? 36.062 -1.110 -66.946 1.00 93.44 177 ASP A O 1
ATOM 1360 N N . GLU A 1 178 ? 35.101 -2.651 -65.623 1.00 94.12 178 GLU A N 1
ATOM 1361 C CA . GLU A 1 178 ? 35.807 -3.795 -66.196 1.00 94.12 178 GLU A CA 1
ATOM 1362 C C . GLU A 1 178 ? 35.418 -4.023 -67.665 1.00 94.12 178 GLU A C 1
ATOM 1364 O O . GLU A 1 178 ? 36.298 -4.134 -68.526 1.00 94.12 178 GLU A O 1
ATOM 1369 N N . GLU A 1 179 ? 34.123 -3.990 -67.994 1.00 92.00 179 GLU A N 1
ATOM 1370 C CA . GLU A 1 179 ? 33.641 -4.073 -69.376 1.00 92.00 179 GLU A CA 1
ATOM 1371 C C . GLU A 1 179 ? 34.165 -2.924 -70.242 1.00 92.00 179 GLU A C 1
ATOM 1373 O O . GLU A 1 179 ? 34.599 -3.141 -71.378 1.00 92.00 179 GLU A O 1
ATOM 1378 N N . TYR A 1 180 ? 34.176 -1.699 -69.716 1.00 94.31 180 TYR A N 1
ATOM 1379 C CA . TYR A 1 180 ? 34.679 -0.530 -70.432 1.00 94.31 180 TYR A CA 1
ATOM 1380 C C . TYR A 1 180 ? 36.186 -0.626 -70.706 1.00 94.31 180 TYR A C 1
ATOM 1382 O O . TYR A 1 180 ? 36.644 -0.341 -71.820 1.00 94.31 180 TYR A O 1
ATOM 1390 N N . LYS A 1 181 ? 36.972 -1.081 -69.722 1.00 93.88 181 LYS A N 1
ATOM 1391 C CA . LYS A 1 181 ? 38.402 -1.376 -69.901 1.00 93.88 181 LYS A CA 1
ATOM 1392 C C . LYS A 1 181 ? 38.608 -2.468 -70.947 1.00 93.88 181 LYS A C 1
ATOM 1394 O O . LYS A 1 181 ? 39.411 -2.282 -71.864 1.00 93.88 181 LYS A O 1
ATOM 1399 N N . ALA A 1 182 ? 37.852 -3.561 -70.870 1.00 93.94 182 ALA A N 1
ATOM 1400 C CA . ALA A 1 182 ? 37.917 -4.647 -71.843 1.00 93.94 182 ALA A CA 1
ATOM 1401 C C . ALA A 1 182 ? 37.541 -4.175 -73.257 1.00 93.94 182 ALA A C 1
ATOM 1403 O O . ALA A 1 182 ? 38.194 -4.558 -74.231 1.00 93.94 182 ALA A O 1
ATOM 1404 N N . TYR A 1 183 ? 36.533 -3.309 -73.389 1.00 93.62 183 TYR A N 1
ATOM 1405 C CA . TYR A 1 183 ? 36.151 -2.695 -74.659 1.00 93.62 183 TYR A CA 1
ATOM 1406 C C . TYR A 1 183 ? 37.281 -1.839 -75.234 1.00 93.62 183 TYR A C 1
ATOM 1408 O O . TYR A 1 183 ? 37.603 -1.986 -76.411 1.00 93.62 183 TYR A O 1
ATOM 1416 N N . LYS A 1 184 ? 37.932 -0.998 -74.418 1.00 94.31 184 LYS A N 1
ATOM 1417 C CA . LYS A 1 184 ? 39.083 -0.191 -74.855 1.00 94.31 184 LYS A CA 1
ATOM 1418 C C . LYS A 1 184 ? 40.243 -1.044 -75.351 1.00 94.31 184 LYS A C 1
ATOM 1420 O O . LYS A 1 184 ? 40.805 -0.741 -76.401 1.00 94.31 184 LYS A O 1
ATOM 1425 N N . VAL A 1 185 ? 40.581 -2.110 -74.626 1.00 94.94 185 VAL A N 1
ATOM 1426 C CA . VAL A 1 185 ? 41.636 -3.046 -75.042 1.00 94.94 185 VAL A CA 1
ATOM 1427 C C . VAL A 1 185 ? 41.262 -3.696 -76.374 1.00 94.94 185 VAL A C 1
ATOM 1429 O O . VAL A 1 185 ? 42.022 -3.603 -77.333 1.00 94.94 185 VAL A O 1
ATOM 1432 N N . LYS A 1 186 ? 40.043 -4.242 -76.488 1.00 93.94 186 LYS A N 1
ATOM 1433 C CA . LYS A 1 186 ? 39.549 -4.848 -77.735 1.00 93.94 186 LYS A CA 1
ATOM 1434 C C . LYS A 1 186 ? 39.509 -3.861 -78.903 1.00 93.94 186 LYS A C 1
ATOM 1436 O O . LYS A 1 186 ? 39.798 -4.251 -80.030 1.00 93.94 186 LYS A O 1
ATOM 1441 N N . ALA A 1 187 ? 39.120 -2.609 -78.671 1.00 92.88 187 ALA A N 1
ATOM 1442 C CA . ALA A 1 187 ? 39.104 -1.569 -79.696 1.00 92.88 187 ALA A CA 1
ATOM 1443 C C . ALA A 1 187 ? 40.525 -1.254 -80.181 1.00 92.88 187 ALA A C 1
ATOM 1445 O O . ALA A 1 187 ? 40.767 -1.248 -81.385 1.00 92.88 187 ALA A O 1
ATOM 1446 N N . ASN A 1 188 ? 41.480 -1.102 -79.262 1.00 93.19 188 ASN A N 1
ATOM 1447 C CA . ASN A 1 188 ? 42.876 -0.865 -79.615 1.00 93.19 188 ASN A CA 1
ATOM 1448 C C . ASN A 1 188 ? 43.502 -2.055 -80.361 1.00 93.19 188 ASN A C 1
ATOM 1450 O O . ASN A 1 188 ? 44.243 -1.863 -81.323 1.00 93.19 188 ASN A O 1
ATOM 1454 N N . ASP A 1 189 ? 43.179 -3.284 -79.960 1.00 92.69 189 ASP A N 1
ATOM 1455 C CA . ASP A 1 189 ? 43.634 -4.487 -80.659 1.00 92.69 189 ASP A CA 1
ATOM 1456 C C . ASP A 1 189 ? 43.051 -4.578 -82.075 1.00 92.69 189 ASP A C 1
ATOM 1458 O O . ASP A 1 189 ? 43.765 -4.953 -83.008 1.00 92.69 189 ASP A O 1
ATOM 1462 N N . LYS A 1 190 ? 41.785 -4.177 -82.269 1.00 93.31 190 LYS A N 1
ATOM 1463 C CA . LYS A 1 190 ? 41.180 -4.049 -83.604 1.00 93.31 190 LYS A CA 1
ATOM 1464 C C . LYS A 1 190 ? 41.913 -3.005 -84.437 1.00 93.31 190 LYS A C 1
ATOM 1466 O O . LYS A 1 190 ? 42.329 -3.327 -85.540 1.00 93.31 190 LYS A O 1
ATOM 1471 N N . GLU A 1 191 ? 42.129 -1.799 -83.917 1.00 91.44 191 GLU A N 1
ATOM 1472 C CA . GLU A 1 191 ? 42.867 -0.740 -84.623 1.00 91.44 191 GLU A CA 1
ATOM 1473 C C . GLU A 1 191 ? 44.272 -1.199 -85.030 1.00 91.44 191 GLU A C 1
ATOM 1475 O O . GLU A 1 191 ? 44.665 -1.052 -86.187 1.00 91.44 191 GLU A O 1
ATOM 1480 N N . LYS A 1 192 ? 45.010 -1.834 -84.111 1.00 91.81 192 LYS A N 1
ATOM 1481 C CA . LYS A 1 192 ? 46.326 -2.425 -84.395 1.00 91.81 192 LYS A CA 1
ATOM 1482 C C . LYS A 1 192 ? 46.253 -3.494 -85.479 1.00 91.81 192 LYS A C 1
ATOM 1484 O O . LYS A 1 192 ? 47.143 -3.557 -86.325 1.00 91.81 192 LYS A O 1
ATOM 1489 N N . LYS A 1 193 ? 45.226 -4.346 -85.457 1.00 91.88 193 LYS A N 1
ATOM 1490 C CA . LYS A 1 193 ? 45.025 -5.385 -86.470 1.00 91.88 193 LYS A CA 1
ATOM 1491 C C . LYS A 1 193 ? 44.722 -4.774 -87.840 1.00 91.88 193 LYS A C 1
ATOM 1493 O O . LYS A 1 193 ? 45.414 -5.120 -88.790 1.00 91.88 193 LYS A O 1
ATOM 1498 N N . LEU A 1 194 ? 43.795 -3.817 -87.920 1.00 87.69 194 LEU A N 1
ATOM 1499 C CA . LEU A 1 194 ? 43.481 -3.092 -89.156 1.00 87.69 194 LEU A CA 1
ATOM 1500 C C . LEU A 1 194 ? 44.716 -2.369 -89.714 1.00 87.69 194 LEU A C 1
ATOM 1502 O O . LEU A 1 194 ? 44.962 -2.415 -90.913 1.00 87.69 194 LEU A O 1
ATOM 1506 N N . ALA A 1 195 ? 45.529 -1.740 -88.860 1.00 88.19 195 ALA A N 1
ATOM 1507 C CA . ALA A 1 195 ? 46.762 -1.081 -89.288 1.00 88.19 195 ALA A CA 1
ATOM 1508 C C . ALA A 1 195 ? 47.784 -2.074 -89.873 1.00 88.19 195 ALA A C 1
ATOM 1510 O O . ALA A 1 195 ? 48.407 -1.790 -90.896 1.00 88.19 195 ALA A O 1
ATOM 1511 N N . ARG A 1 196 ? 47.933 -3.256 -89.256 1.00 91.69 196 ARG A N 1
ATOM 1512 C CA . ARG A 1 196 ? 48.798 -4.335 -89.768 1.00 91.69 196 ARG A CA 1
ATOM 1513 C C . ARG A 1 196 ? 48.284 -4.909 -91.088 1.00 91.69 196 ARG A C 1
ATOM 1515 O O . ARG A 1 196 ? 49.087 -5.169 -91.982 1.00 91.69 196 ARG A O 1
ATOM 1522 N N . GLU A 1 197 ? 46.973 -5.095 -91.217 1.00 89.81 197 GLU A N 1
ATOM 1523 C CA . GLU A 1 197 ? 46.334 -5.546 -92.458 1.00 89.81 197 GLU A CA 1
ATOM 1524 C C . GLU A 1 197 ? 46.537 -4.518 -93.579 1.00 89.81 197 GLU A C 1
ATOM 1526 O O . GLU A 1 197 ? 47.082 -4.876 -94.618 1.00 89.81 197 GLU A O 1
ATOM 1531 N N . LEU A 1 198 ? 46.258 -3.230 -93.334 1.00 86.31 198 LEU A N 1
ATOM 1532 C CA . LEU A 1 198 ? 46.508 -2.140 -94.291 1.00 86.31 198 LEU A CA 1
ATOM 1533 C C . LEU A 1 198 ? 47.975 -2.059 -94.728 1.00 86.31 198 LEU A C 1
ATOM 1535 O O . LEU A 1 198 ? 48.266 -1.812 -95.898 1.00 86.31 198 LEU A O 1
ATOM 1539 N N . GLN A 1 199 ? 48.916 -2.249 -93.801 1.00 85.88 199 GLN A N 1
ATOM 1540 C CA . GLN A 1 199 ? 50.338 -2.256 -94.137 1.00 85.88 199 GLN A CA 1
ATOM 1541 C C . GLN A 1 199 ? 50.711 -3.475 -94.992 1.00 85.88 199 GLN A C 1
ATOM 1543 O O . GLN A 1 199 ? 51.487 -3.344 -95.932 1.00 85.88 199 GLN A O 1
ATOM 1548 N N . THR A 1 200 ? 50.139 -4.645 -94.704 1.00 87.75 200 THR A N 1
ATOM 1549 C CA . THR A 1 200 ? 50.373 -5.872 -95.479 1.00 87.75 200 THR A CA 1
ATOM 1550 C C . THR A 1 200 ? 49.770 -5.764 -96.879 1.00 87.75 200 THR A C 1
ATOM 1552 O O . THR A 1 200 ? 50.407 -6.169 -97.846 1.00 87.75 200 THR A O 1
ATOM 1555 N N . GLU A 1 201 ? 48.580 -5.172 -97.012 1.00 85.75 201 GLU A N 1
ATOM 1556 C CA . GLU A 1 201 ? 47.967 -4.867 -98.308 1.00 85.75 201 GLU A CA 1
ATOM 1557 C C . GLU A 1 201 ? 48.816 -3.883 -99.117 1.00 85.75 201 GLU A C 1
ATOM 1559 O O . GLU A 1 201 ? 49.068 -4.130 -100.294 1.00 85.75 201 GLU A O 1
ATOM 1564 N N . ARG A 1 202 ? 49.329 -2.815 -98.488 1.00 81.12 202 ARG A N 1
ATOM 1565 C CA . ARG A 1 202 ? 50.278 -1.891 -99.132 1.00 81.12 202 ARG A CA 1
ATOM 1566 C C . ARG A 1 202 ? 51.540 -2.603 -99.608 1.00 81.12 202 ARG A C 1
ATOM 1568 O O . ARG A 1 202 ? 51.888 -2.466 -100.773 1.00 81.12 202 ARG A O 1
ATOM 1575 N N . ASN A 1 203 ? 52.182 -3.383 -98.740 1.00 80.94 203 ASN A N 1
ATOM 1576 C CA . ASN A 1 203 ? 53.393 -4.128 -99.090 1.00 80.94 203 ASN A CA 1
ATOM 1577 C C . ASN A 1 203 ? 53.133 -5.117 -100.238 1.00 80.94 203 ASN A C 1
ATOM 1579 O O . ASN A 1 203 ? 53.945 -5.231 -101.148 1.00 80.94 203 ASN A O 1
ATOM 1583 N N . LYS A 1 204 ? 51.978 -5.795 -100.231 1.00 82.88 204 LYS A N 1
ATOM 1584 C CA . LYS A 1 204 ? 51.582 -6.733 -101.288 1.00 82.88 204 LYS A CA 1
ATOM 1585 C C . LYS A 1 204 ? 51.321 -6.032 -102.624 1.00 82.88 204 LYS A C 1
ATOM 1587 O O . LYS A 1 204 ? 51.658 -6.572 -103.671 1.00 82.88 204 LYS A O 1
ATOM 1592 N N . ILE A 1 205 ? 50.709 -4.847 -102.608 1.00 80.06 205 ILE A N 1
ATOM 1593 C CA . ILE A 1 205 ? 50.495 -4.041 -103.819 1.00 80.06 205 ILE A CA 1
ATOM 1594 C C . ILE A 1 205 ? 51.833 -3.551 -104.390 1.00 80.06 205 ILE A C 1
ATOM 1596 O O . ILE A 1 205 ? 52.011 -3.591 -105.604 1.00 80.06 205 ILE A O 1
ATOM 1600 N N . ASP A 1 206 ? 52.773 -3.135 -103.542 1.00 78.31 206 ASP A N 1
ATOM 1601 C CA . ASP A 1 206 ? 54.105 -2.676 -103.963 1.00 78.31 206 ASP A CA 1
ATOM 1602 C C . ASP A 1 206 ? 54.934 -3.817 -1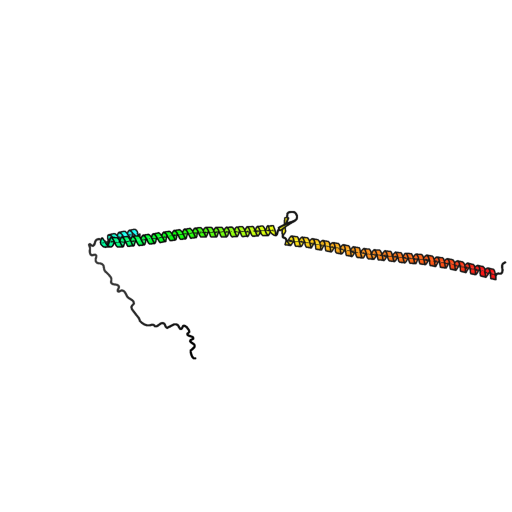04.592 1.00 78.31 206 ASP A C 1
ATOM 1604 O O . ASP A 1 206 ? 55.550 -3.643 -105.643 1.00 78.31 206 ASP A O 1
ATOM 1608 N N . GLU A 1 207 ? 54.849 -5.028 -104.024 1.00 75.12 207 GLU A N 1
ATOM 1609 C CA . GLU A 1 207 ? 55.440 -6.250 -104.592 1.00 75.12 207 GLU A CA 1
ATOM 1610 C C . GLU A 1 207 ? 54.840 -6.600 -105.968 1.00 75.12 207 GLU A C 1
ATOM 1612 O O . GLU A 1 207 ? 55.570 -6.938 -106.899 1.00 75.12 207 GLU A O 1
ATOM 1617 N N . LEU A 1 208 ? 53.516 -6.466 -106.132 1.00 70.94 208 LEU A N 1
ATOM 1618 C CA . LEU A 1 208 ? 52.826 -6.722 -107.405 1.00 70.94 208 LEU A CA 1
ATOM 1619 C C . LEU A 1 208 ? 53.088 -5.646 -108.471 1.00 70.94 208 LEU A C 1
ATOM 1621 O O . LEU A 1 208 ? 53.053 -5.952 -109.662 1.00 70.94 208 LEU A O 1
ATOM 1625 N N . LE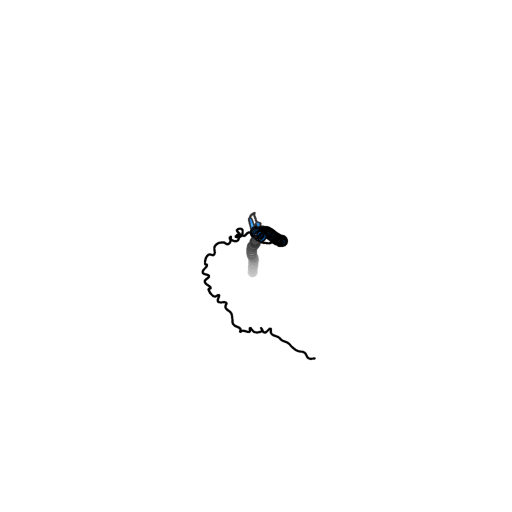U A 1 209 ? 53.333 -4.397 -108.065 1.00 69.81 209 LEU A N 1
ATOM 1626 C CA . LEU A 1 209 ? 53.635 -3.278 -108.965 1.00 69.81 209 LEU A CA 1
ATOM 1627 C C . LEU A 1 209 ? 55.124 -3.170 -109.322 1.00 69.81 209 LEU A C 1
ATOM 1629 O O . LEU A 1 209 ? 55.482 -2.309 -110.126 1.00 69.81 209 LEU A O 1
ATOM 1633 N N . GLY A 1 210 ? 55.974 -4.057 -108.789 1.00 64.69 210 GLY A N 1
ATOM 1634 C CA . GLY A 1 210 ? 57.333 -4.280 -109.280 1.00 64.69 210 GLY A CA 1
ATOM 1635 C C . GLY A 1 210 ? 58.197 -3.023 -109.297 1.00 64.69 210 GLY A C 1
ATOM 1636 O O . GLY A 1 210 ? 58.871 -2.753 -110.291 1.00 64.69 210 GLY A O 1
ATOM 1637 N N . ARG A 1 211 ? 58.164 -2.230 -108.223 1.00 60.47 211 ARG A N 1
ATOM 1638 C CA . ARG A 1 211 ? 59.005 -1.038 -108.097 1.00 60.47 211 ARG A CA 1
ATOM 1639 C C . ARG A 1 211 ? 60.130 -1.293 -107.094 1.00 60.47 211 ARG A C 1
ATOM 1641 O O . ARG A 1 211 ? 60.017 -0.955 -105.923 1.00 60.47 211 ARG A O 1
ATOM 1648 N N . SER A 1 212 ? 61.201 -1.924 -107.579 1.00 51.31 212 SER A N 1
ATOM 1649 C CA . SER A 1 212 ? 62.532 -1.901 -106.952 1.00 51.31 212 SER A CA 1
ATOM 1650 C C . SER A 1 212 ? 63.271 -0.621 -107.315 1.00 51.31 212 SER A C 1
ATOM 1652 O O . SER A 1 212 ? 63.295 -0.327 -108.535 1.00 51.31 212 SER A O 1
#

Sequence (212 aa):
MVSAQDSAKKAKPAIAKPGAKPTWTRPATDYRTQPLAGQPAAPVNTDKSLSGQYQYVASKVYNYQKPPLAAFYKNVTDSLRAERKKSRELQQKLSAQGKTVAGLQSDVTAKEQSLTESNAKADAISLLGIPVTKTLYNTIMWGLVIVFGAVATVVLLQSGSARREAKYRIKLYEELDEEYKAYKVKANDKEKKLARELQTERNKIDELLGRS